Protein AF-A0A9N9W838-F1 (afdb_monomer)

InterPro domains:
  IPR029249 Rotatin, N-terminal [PF14726] (20-111)
  IPR030791 Rotatin [PTHR31691] (5-161)

Secondary structure (DSSP, 8-state):
--HHHHHHHHHHHTT-SSHHHHHHHHHHHHHHHHTTPPPSSHHHHHHHHHHHHHHHTTSTT---HHHHHHHHHHHHTSHHHHHHHHHH-HHHHHHHHHHHGGG---HHHHHHHHHHHHHHHHHHHTTTT----PPP--------------------------------------------

Solvent-accessible surface area (backbone atoms only — not comparable to full-atom values): 11499 Å² total; per-residue (Å²): 132,64,78,35,69,57,50,59,59,32,45,63,30,43,70,42,92,51,63,69,54,18,55,53,24,51,55,49,50,54,53,43,47,75,70,69,55,65,62,74,52,49,60,62,49,44,47,53,41,53,52,34,51,66,49,42,72,72,44,86,85,55,70,65,54,43,60,48,42,50,51,48,42,58,44,40,73,36,74,52,27,45,51,46,42,54,74,72,32,48,70,58,53,53,55,52,51,62,70,45,52,88,76,62,81,50,71,73,30,51,54,47,49,50,52,40,53,52,52,48,52,51,69,68,56,71,65,82,75,73,78,77,78,73,79,80,82,82,71,81,80,79,78,82,83,84,84,90,80,88,80,91,76,92,77,92,77,93,76,84,87,79,87,77,88,81,91,81,89,87,83,86,87,84,89,86,85,85,90,134

Mean predicted aligned error: 15.0 Å

Organism: NCBI:txid40085

Nearest PDB structures (foldseek):
  6oxl-assembly1_A  TM=7.177E-01  e=4.158E-01  Mus musculus
  2dcp-assembly1_A  TM=4.040E-01  e=1.666E-02  Arabidopsis thaliana
  6frk-assembly1_r  TM=2.872E-01  e=1.786E+00  Canis lupus familiaris
  8gjg-assembly1_A  TM=2.684E-01  e=1.461E+00  synthetic construct
  8ver-assembly1_B  TM=3.183E-01  e=4.643E+00  Escherichia coli

pLDDT: mean 77.78, std 22.64, range [29.02, 97.44]

Structure (mmCIF, N/CA/C/O backbone):
data_AF-A0A9N9W838-F1
#
_entry.id   AF-A0A9N9W838-F1
#
loop_
_atom_site.group_PDB
_atom_site.id
_atom_site.type_symbol
_atom_site.label_atom_id
_atom_site.label_alt_id
_atom_site.label_comp_id
_atom_site.label_asym_id
_atom_site.label_entity_id
_atom_site.label_seq_id
_atom_site.pdbx_PDB_ins_code
_atom_site.Cartn_x
_atom_site.Cartn_y
_atom_site.Cartn_z
_atom_site.occupancy
_atom_site.B_iso_or_equiv
_atom_site.auth_seq_id
_atom_site.auth_comp_id
_atom_site.auth_asym_id
_atom_site.auth_atom_id
_atom_site.pdbx_PDB_model_num
ATOM 1 N N . MET A 1 1 ? -8.399 11.113 -22.762 1.00 48.06 1 MET A N 1
ATOM 2 C CA . MET A 1 1 ? -8.142 10.267 -21.581 1.00 48.06 1 MET A CA 1
A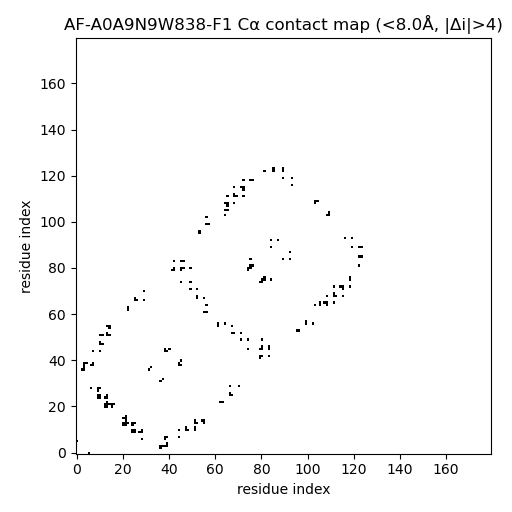TOM 3 C C . MET A 1 1 ? -8.166 11.162 -20.366 1.00 48.06 1 MET A C 1
ATOM 5 O O . MET A 1 1 ? -7.363 12.085 -20.293 1.00 48.06 1 MET A O 1
ATOM 9 N N . THR A 1 2 ? -9.132 10.950 -19.484 1.00 56.62 2 THR A N 1
ATOM 10 C CA . THR A 1 2 ? -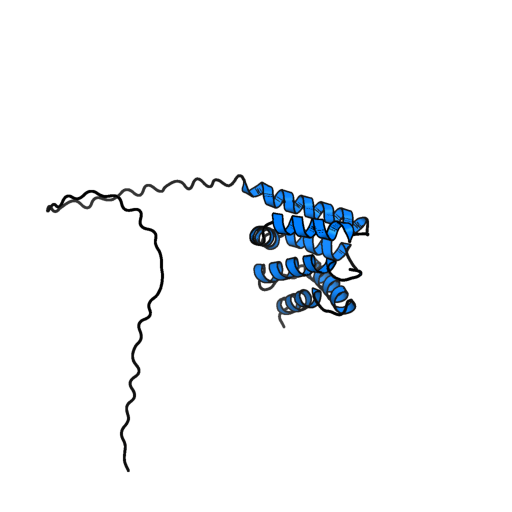9.174 11.595 -18.171 1.00 56.62 2 THR A CA 1
ATOM 11 C C . THR A 1 2 ? -7.989 11.094 -17.342 1.00 56.62 2 THR A C 1
ATOM 13 O O . THR A 1 2 ? -7.561 9.948 -17.481 1.00 56.62 2 THR A O 1
ATOM 16 N N . THR A 1 3 ? -7.401 11.964 -16.523 1.00 62.59 3 THR A N 1
ATOM 17 C CA . THR A 1 3 ? -6.231 11.665 -15.674 1.00 62.59 3 THR A CA 1
ATOM 18 C C . THR A 1 3 ? -6.450 10.448 -14.766 1.00 62.59 3 THR A C 1
ATOM 20 O O . THR A 1 3 ? -5.497 9.751 -14.428 1.00 62.59 3 THR A O 1
ATOM 23 N N . THR A 1 4 ? -7.706 10.151 -14.445 1.00 61.94 4 THR A N 1
ATOM 24 C CA . THR A 1 4 ? -8.169 9.079 -13.563 1.00 61.94 4 THR A CA 1
ATOM 25 C C . THR A 1 4 ? -8.021 7.670 -14.151 1.00 61.94 4 THR A C 1
ATOM 27 O O . THR A 1 4 ? -7.476 6.794 -13.481 1.00 61.94 4 THR A O 1
ATOM 30 N N . GLN A 1 5 ? -8.333 7.469 -15.440 1.00 70.94 5 GLN A N 1
ATOM 31 C CA . GLN A 1 5 ? -8.142 6.177 -16.134 1.00 70.94 5 GLN A CA 1
ATOM 32 C C . GLN A 1 5 ? -6.670 5.746 -16.192 1.00 70.94 5 GLN A C 1
ATOM 34 O O . GLN A 1 5 ? -6.340 4.578 -16.380 1.00 70.94 5 GLN A O 1
ATOM 39 N N . VAL A 1 6 ? -5.756 6.704 -16.058 1.00 80.31 6 VA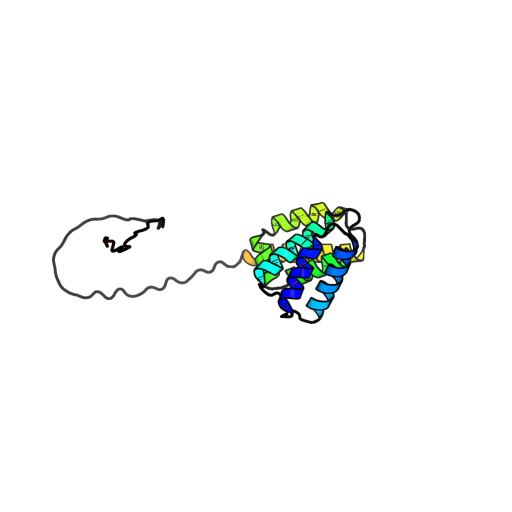L A N 1
ATOM 40 C CA . VAL A 1 6 ? -4.319 6.448 -16.112 1.00 80.31 6 VAL A CA 1
ATOM 41 C C . VAL A 1 6 ? -3.822 5.824 -14.800 1.00 80.31 6 VAL A C 1
ATOM 43 O O . VAL A 1 6 ? -2.855 5.064 -14.827 1.00 80.31 6 VAL A O 1
ATOM 46 N N . ILE A 1 7 ? -4.473 6.096 -13.661 1.00 88.12 7 ILE A N 1
ATOM 47 C CA . ILE A 1 7 ? -4.041 5.589 -12.350 1.00 88.12 7 ILE A CA 1
ATOM 48 C C . ILE A 1 7 ? -4.370 4.106 -12.183 1.00 88.12 7 ILE A C 1
ATOM 50 O O . ILE A 1 7 ? -3.487 3.342 -11.794 1.00 88.12 7 ILE A O 1
ATOM 54 N N . SER A 1 8 ? -5.584 3.681 -12.538 1.00 90.38 8 SER A N 1
ATOM 55 C CA . SER A 1 8 ? -5.987 2.266 -12.487 1.00 90.38 8 SER A CA 1
ATOM 56 C C . SER A 1 8 ? -5.055 1.375 -13.317 1.00 90.38 8 SER A C 1
ATOM 58 O O . SER A 1 8 ? -4.635 0.309 -12.872 1.00 90.38 8 SER A O 1
ATOM 60 N N . VAL A 1 9 ? -4.603 1.866 -14.477 1.00 92.31 9 VAL A N 1
ATOM 61 C CA . VAL A 1 9 ? -3.598 1.190 -15.314 1.00 92.31 9 VAL A CA 1
ATOM 62 C C . VAL A 1 9 ? -2.250 1.024 -14.605 1.00 92.31 9 VAL A C 1
ATOM 64 O O . VAL A 1 9 ? -1.539 0.055 -14.869 1.00 92.31 9 VAL A O 1
ATOM 67 N N . TYR A 1 10 ? -1.843 1.952 -13.737 1.00 94.62 10 TYR A N 1
ATOM 68 C CA . TYR A 1 10 ? -0.616 1.775 -12.957 1.00 94.62 10 TYR A CA 1
ATOM 69 C C . TYR A 1 10 ? -0.807 0.829 -11.773 1.00 94.62 10 TYR A C 1
ATOM 71 O O . TYR A 1 10 ? 0.119 0.076 -11.475 1.00 94.62 10 TYR A O 1
ATOM 79 N N . ILE A 1 11 ? -1.985 0.829 -11.137 1.00 95.69 11 ILE A N 1
ATOM 80 C CA . ILE A 1 11 ? -2.316 -0.105 -10.051 1.00 95.69 11 ILE A CA 1
ATOM 81 C C . ILE A 1 11 ? -2.234 -1.544 -10.566 1.00 95.69 11 ILE A C 1
ATOM 83 O O . ILE A 1 11 ? -1.497 -2.354 -10.003 1.00 95.69 11 ILE A O 1
ATOM 87 N N . SER A 1 12 ? -2.872 -1.843 -11.700 1.00 94.88 12 SER A N 1
ATOM 88 C CA . SER A 1 12 ? -2.860 -3.195 -12.270 1.00 94.88 12 SER A CA 1
ATOM 89 C C . SER A 1 12 ? -1.445 -3.673 -12.640 1.00 94.88 12 SER A C 1
ATOM 91 O O . SER A 1 12 ? -1.103 -4.851 -12.494 1.00 94.88 12 SER A O 1
ATOM 93 N N . LYS A 1 13 ? -0.561 -2.749 -13.041 1.00 96.19 13 LYS A N 1
ATOM 94 C CA . LYS A 1 13 ? 0.850 -3.033 -13.352 1.00 96.19 13 LYS A CA 1
ATOM 95 C C . LYS A 1 13 ? 1.724 -3.328 -12.130 1.00 96.19 13 LYS A C 1
ATOM 97 O O . LYS A 1 13 ? 2.825 -3.847 -12.316 1.00 96.19 13 LYS A O 1
ATOM 102 N N . LEU A 1 14 ? 1.271 -3.067 -10.901 1.00 96.19 14 LEU A N 1
ATOM 103 C CA . LEU A 1 14 ? 2.000 -3.469 -9.689 1.00 96.19 14 LEU A CA 1
ATOM 104 C C . LEU A 1 14 ? 2.097 -4.992 -9.540 1.00 96.19 14 LEU A C 1
ATOM 106 O O . LEU A 1 14 ? 3.039 -5.480 -8.927 1.00 96.19 14 LEU A O 1
ATOM 110 N N . SER A 1 15 ? 1.181 -5.747 -10.149 1.00 93.81 15 SER A N 1
ATOM 111 C CA . SER A 1 15 ? 1.201 -7.217 -10.150 1.00 93.81 15 SER A CA 1
ATOM 112 C C . SER A 1 15 ? 1.837 -7.810 -11.415 1.00 93.81 15 SER A C 1
ATOM 114 O O . SER A 1 15 ? 1.728 -9.007 -11.674 1.00 93.81 15 SER A O 1
ATOM 116 N N . HIS A 1 16 ? 2.495 -6.987 -12.237 1.00 95.06 16 HIS A N 1
ATOM 117 C CA . HIS A 1 16 ? 3.054 -7.425 -13.513 1.00 95.06 16 HIS A CA 1
ATOM 118 C C . HIS A 1 16 ? 4.229 -8.413 -13.319 1.00 95.06 16 HIS A C 1
ATOM 120 O O . HIS A 1 16 ? 5.049 -8.197 -12.426 1.00 95.06 16 HIS A O 1
ATOM 126 N N . PRO A 1 17 ? 4.402 -9.453 -14.162 1.00 92.00 17 PRO A N 1
ATOM 127 C CA . PRO A 1 17 ? 5.507 -10.415 -14.030 1.00 92.00 17 PRO A CA 1
ATOM 128 C C . PRO A 1 17 ? 6.911 -9.793 -14.099 1.00 92.00 17 PRO A C 1
ATOM 130 O O . PRO A 1 17 ? 7.809 -10.179 -13.351 1.00 92.00 17 PRO A O 1
ATOM 133 N N . LEU A 1 18 ? 7.095 -8.795 -14.969 1.00 94.12 18 LEU A N 1
ATOM 134 C CA . LEU A 1 18 ? 8.367 -8.077 -15.135 1.00 94.12 18 LEU A CA 1
ATOM 135 C C . LEU A 1 18 ? 8.599 -7.042 -14.028 1.00 94.12 18 LEU A C 1
ATOM 137 O O . LEU A 1 18 ? 7.769 -6.150 -13.826 1.00 94.12 18 LEU A O 1
ATOM 141 N N . LYS A 1 19 ? 9.760 -7.131 -13.370 1.00 94.88 19 LYS A N 1
ATOM 142 C CA . LYS A 1 19 ? 10.175 -6.265 -12.254 1.00 94.88 19 LYS A CA 1
ATOM 143 C C . LYS A 1 19 ? 10.220 -4.791 -12.647 1.00 94.88 19 LYS A C 1
ATOM 145 O O . LYS A 1 19 ? 9.730 -3.940 -11.916 1.00 94.88 19 LYS A O 1
ATOM 150 N N . GLU A 1 20 ? 10.750 -4.487 -13.823 1.00 95.69 20 GLU A N 1
ATOM 151 C CA . GLU A 1 20 ? 10.939 -3.123 -14.316 1.00 95.69 20 GLU A CA 1
ATOM 152 C C . GLU A 1 20 ? 9.602 -2.393 -14.482 1.00 95.69 20 GLU A C 1
ATOM 154 O O . GLU A 1 20 ? 9.493 -1.197 -14.207 1.00 95.69 20 GLU A O 1
ATOM 159 N N . ILE A 1 21 ? 8.566 -3.121 -14.912 1.00 96.12 21 ILE A N 1
ATOM 160 C CA . ILE A 1 21 ? 7.216 -2.573 -15.080 1.00 96.12 21 ILE A CA 1
ATOM 161 C C . ILE A 1 21 ? 6.588 -2.289 -13.720 1.00 96.12 21 ILE A C 1
ATOM 163 O O . ILE A 1 21 ? 6.006 -1.215 -13.544 1.00 96.12 21 ILE A O 1
ATOM 167 N N . ARG A 1 22 ? 6.746 -3.205 -12.761 1.00 96.38 22 ARG A N 1
ATOM 168 C CA . ARG A 1 22 ? 6.289 -3.010 -11.383 1.00 96.38 22 ARG A CA 1
ATOM 169 C C . ARG A 1 22 ? 6.941 -1.777 -10.759 1.00 96.38 22 ARG A C 1
ATOM 171 O O . ARG A 1 22 ? 6.237 -0.855 -10.357 1.00 96.38 22 ARG A O 1
ATOM 178 N N . ASP A 1 23 ? 8.274 -1.717 -10.770 1.00 96.50 23 ASP A N 1
ATOM 179 C CA . ASP A 1 23 ? 9.058 -0.628 -10.173 1.00 96.50 23 ASP A CA 1
ATOM 180 C C . ASP A 1 23 ? 8.695 0.735 -10.775 1.00 96.50 23 ASP A C 1
ATOM 182 O O . ASP A 1 23 ? 8.502 1.725 -10.064 1.00 96.50 23 ASP A O 1
ATOM 186 N N . ARG A 1 24 ? 8.574 0.799 -12.107 1.00 97.00 24 ARG A N 1
ATOM 187 C CA . ARG A 1 24 ? 8.184 2.030 -12.801 1.00 97.00 24 ARG A CA 1
ATOM 188 C C . ARG A 1 24 ? 6.768 2.458 -12.429 1.00 97.00 24 ARG A C 1
ATOM 190 O O . ARG A 1 24 ? 6.529 3.650 -12.252 1.00 97.00 24 ARG A O 1
ATOM 197 N N . SER A 1 25 ? 5.843 1.508 -12.321 1.00 97.06 25 SER A N 1
ATOM 198 C CA . SER A 1 25 ? 4.444 1.795 -11.990 1.00 97.06 25 SER A CA 1
ATOM 199 C C . SER A 1 25 ? 4.301 2.282 -10.551 1.00 97.06 25 SER A C 1
ATOM 201 O O . SER A 1 25 ? 3.608 3.270 -10.330 1.00 97.06 25 SER A O 1
ATOM 203 N N . LEU A 1 26 ? 5.040 1.692 -9.605 1.00 97.44 26 LEU A N 1
ATOM 204 C CA . LEU A 1 26 ? 5.093 2.149 -8.215 1.00 97.44 26 LEU A CA 1
ATOM 205 C C . LEU A 1 26 ? 5.587 3.600 -8.108 1.00 97.44 26 LEU A C 1
ATOM 207 O O . LEU A 1 26 ? 4.922 4.442 -7.506 1.00 97.44 26 LEU A O 1
ATOM 211 N N . LYS A 1 27 ? 6.714 3.928 -8.753 1.00 97.06 27 LYS A N 1
ATOM 212 C CA . LYS A 1 27 ? 7.270 5.295 -8.752 1.00 97.06 27 LYS A CA 1
ATOM 213 C C . LYS A 1 27 ? 6.320 6.317 -9.377 1.00 97.06 27 LYS A C 1
ATOM 215 O O . LYS A 1 27 ? 6.200 7.442 -8.882 1.00 97.06 27 LYS A O 1
ATOM 220 N N . LEU A 1 28 ? 5.651 5.935 -10.467 1.00 95.56 28 LEU A N 1
ATOM 221 C CA . LEU A 1 28 ? 4.653 6.779 -11.119 1.00 95.56 28 LEU A CA 1
ATOM 222 C C . LEU A 1 28 ? 3.442 6.999 -10.215 1.00 95.56 28 LEU A C 1
ATOM 224 O O . LEU A 1 28 ? 3.052 8.149 -10.048 1.00 95.56 28 LEU A O 1
ATOM 228 N N . LEU A 1 29 ? 2.896 5.949 -9.596 1.00 95.62 29 LEU A N 1
ATOM 229 C CA . LEU A 1 29 ? 1.792 6.066 -8.640 1.00 95.62 29 LEU A CA 1
ATOM 230 C C . LEU A 1 29 ? 2.140 7.014 -7.501 1.00 95.62 29 LEU A C 1
ATOM 232 O O . LEU A 1 29 ? 1.420 7.983 -7.277 1.00 95.62 29 LEU A O 1
ATOM 236 N N . LEU A 1 30 ? 3.282 6.790 -6.849 1.00 95.12 30 LEU A N 1
ATOM 237 C CA . LEU A 1 30 ? 3.731 7.618 -5.736 1.00 95.12 30 LEU A CA 1
ATOM 238 C C . LEU A 1 30 ? 3.832 9.093 -6.146 1.00 95.12 30 LEU A C 1
ATOM 240 O O . LEU A 1 30 ? 3.324 9.971 -5.457 1.00 95.12 30 LEU A O 1
ATOM 244 N N . THR A 1 31 ? 4.441 9.369 -7.302 1.00 94.69 31 THR A N 1
ATOM 245 C CA . THR A 1 31 ? 4.599 10.740 -7.807 1.00 94.69 31 THR A CA 1
ATOM 246 C C . THR A 1 31 ? 3.251 11.374 -8.144 1.00 94.69 31 THR A C 1
ATOM 248 O O . THR A 1 31 ? 3.014 12.531 -7.817 1.00 94.69 31 THR A O 1
ATOM 251 N N . LYS A 1 32 ? 2.351 10.635 -8.799 1.00 92.81 32 LYS A N 1
ATOM 252 C CA . LYS A 1 32 ? 1.038 11.143 -9.216 1.00 92.81 32 LYS A CA 1
ATOM 253 C C . LYS A 1 32 ? 0.152 11.459 -8.015 1.00 92.81 32 LYS A C 1
ATOM 255 O O . LYS A 1 32 ? -0.409 12.547 -7.961 1.00 92.81 32 LYS A O 1
ATOM 260 N N . LEU A 1 33 ? 0.102 10.567 -7.030 1.00 92.00 33 LEU A N 1
ATOM 261 C CA . LEU A 1 33 ? -0.657 10.787 -5.799 1.00 92.00 33 LEU A CA 1
ATOM 262 C C . LEU A 1 33 ? -0.064 11.940 -4.972 1.00 92.00 33 LEU A C 1
ATOM 264 O O . LEU A 1 33 ? -0.811 12.783 -4.487 1.00 92.00 33 LEU A O 1
ATOM 268 N N . LYS A 1 34 ? 1.272 12.075 -4.907 1.00 91.06 34 LYS A N 1
ATOM 269 C CA . LYS A 1 34 ? 1.938 13.243 -4.286 1.00 91.06 34 LYS A CA 1
ATOM 270 C C . LYS A 1 34 ? 1.603 14.571 -4.978 1.00 91.06 34 LYS A C 1
ATOM 272 O O . LYS A 1 34 ? 1.624 15.612 -4.333 1.00 91.06 34 LYS A O 1
ATOM 277 N N . LEU A 1 35 ? 1.275 14.543 -6.270 1.00 92.00 35 LEU A N 1
ATOM 278 C CA . LEU A 1 35 ? 0.806 15.706 -7.032 1.00 92.00 35 LEU A CA 1
ATOM 279 C C . LEU A 1 35 ? -0.710 15.952 -6.898 1.00 92.00 35 LEU A C 1
ATOM 281 O O . LEU A 1 35 ? -1.242 16.793 -7.619 1.00 92.00 35 LEU A O 1
ATOM 285 N N . GLY A 1 36 ? -1.409 15.227 -6.018 1.00 89.38 36 GLY A N 1
ATOM 286 C CA . GLY A 1 36 ? -2.841 15.406 -5.763 1.00 8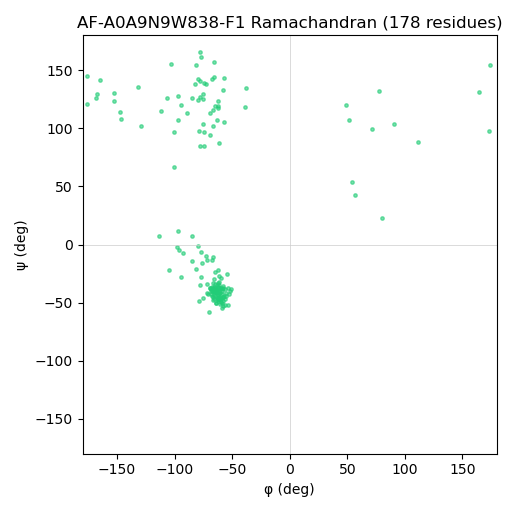9.38 36 GLY A CA 1
ATOM 287 C C . GLY A 1 36 ? -3.753 14.741 -6.792 1.00 89.38 36 GLY A C 1
ATOM 288 O O . GLY A 1 36 ? -4.886 15.172 -6.968 1.00 89.38 36 GLY A O 1
ATOM 289 N N . TRP A 1 37 ? -3.269 13.728 -7.517 1.00 90.38 37 TRP A N 1
ATOM 290 C CA . TRP A 1 37 ? -4.139 12.953 -8.400 1.00 90.38 37 TRP A CA 1
ATOM 291 C C . TRP A 1 37 ? -5.051 12.047 -7.568 1.00 90.38 37 TRP A C 1
ATOM 293 O O . TRP A 1 37 ? -4.594 11.418 -6.617 1.00 90.38 37 TRP A O 1
ATOM 303 N N . GLU A 1 38 ? -6.318 11.953 -7.957 1.00 86.62 38 GLU A N 1
ATOM 304 C CA . GLU A 1 38 ? -7.344 11.185 -7.246 1.00 86.62 38 GLU A CA 1
ATOM 305 C C . GLU A 1 38 ? -7.656 9.857 -7.949 1.00 86.62 38 GLU A C 1
ATOM 307 O O . GLU A 1 38 ? -7.458 9.710 -9.159 1.00 86.62 38 GLU A O 1
ATOM 312 N N . LEU A 1 39 ? -8.154 8.886 -7.183 1.00 85.56 39 LEU A N 1
ATOM 313 C CA . LEU A 1 39 ? -8.616 7.591 -7.684 1.00 85.56 39 LEU A CA 1
ATOM 314 C C . LEU A 1 39 ? -10.033 7.714 -8.277 1.00 85.56 39 LEU A C 1
ATOM 316 O O . LEU A 1 39 ? -10.852 8.450 -7.743 1.00 85.56 39 LEU A O 1
ATOM 320 N N . GLU A 1 40 ? -10.324 7.000 -9.373 1.00 74.81 40 GLU A N 1
ATOM 321 C CA . GLU A 1 40 ? -11.584 7.150 -10.134 1.00 74.81 40 GLU A CA 1
ATOM 322 C C . GLU A 1 40 ? -12.796 6.615 -9.379 1.00 74.81 40 GLU A C 1
ATOM 324 O O . GLU A 1 40 ? -13.736 7.352 -9.093 1.00 74.81 40 GLU A O 1
ATOM 329 N N . ASP A 1 41 ? -12.738 5.335 -9.029 1.00 82.88 41 ASP A N 1
ATOM 330 C CA . ASP A 1 41 ? -13.584 4.736 -8.011 1.00 82.88 41 ASP A CA 1
ATOM 331 C C . ASP A 1 41 ? -12.729 4.649 -6.753 1.00 82.88 41 ASP A C 1
ATOM 333 O O . ASP A 1 41 ? -11.896 3.749 -6.609 1.00 82.88 41 ASP A O 1
ATOM 337 N N . GLU A 1 42 ? -12.880 5.645 -5.879 1.00 84.50 42 GLU A N 1
ATOM 338 C CA . GLU A 1 42 ? -12.023 5.801 -4.708 1.00 84.50 42 GLU A CA 1
ATOM 339 C C . GLU A 1 42 ? -11.983 4.521 -3.868 1.00 84.50 42 GLU A C 1
ATOM 341 O O . GLU A 1 42 ? -10.910 4.128 -3.420 1.00 84.50 42 GLU A O 1
ATOM 346 N N . LEU A 1 43 ? -13.098 3.798 -3.728 1.00 92.69 43 LEU A N 1
ATOM 347 C CA . LEU A 1 43 ? -13.145 2.576 -2.929 1.00 92.69 43 LEU A CA 1
ATOM 348 C C . LEU A 1 43 ? -12.564 1.374 -3.675 1.00 92.69 43 LEU A C 1
ATOM 350 O O . LEU A 1 43 ? -11.728 0.659 -3.112 1.00 92.69 43 LEU A O 1
ATOM 354 N N . SER A 1 44 ? -12.965 1.147 -4.928 1.00 92.94 44 SER A N 1
ATOM 355 C CA . SER A 1 44 ? -12.496 -0.015 -5.695 1.00 92.94 44 SER A CA 1
ATOM 356 C C . SER A 1 44 ? -11.008 0.083 -6.026 1.00 92.94 44 SER A C 1
ATOM 358 O O . SER A 1 44 ? -10.266 -0.876 -5.814 1.00 92.94 44 SER A O 1
ATOM 360 N N . CYS A 1 45 ? -10.531 1.252 -6.462 1.00 93.81 45 CYS A N 1
ATOM 361 C CA . CYS A 1 45 ? -9.109 1.464 -6.719 1.00 93.81 45 CYS A CA 1
ATOM 362 C C . CYS A 1 45 ? -8.285 1.437 -5.426 1.00 93.81 45 CYS A C 1
ATOM 364 O O . CYS A 1 45 ? -7.179 0.903 -5.438 1.00 93.81 45 CYS A O 1
ATOM 366 N N . THR A 1 46 ? -8.803 1.951 -4.300 1.00 95.25 46 THR A N 1
ATOM 367 C CA . THR A 1 46 ? -8.105 1.816 -3.008 1.00 95.25 46 THR A CA 1
ATOM 368 C C . THR A 1 46 ? -7.971 0.352 -2.606 1.00 95.25 46 THR A C 1
ATOM 370 O O . THR A 1 46 ? -6.904 -0.073 -2.163 1.00 95.25 46 THR A O 1
ATOM 373 N N . ARG A 1 47 ? -9.032 -0.443 -2.791 1.00 96.06 47 ARG A N 1
ATOM 374 C CA . ARG A 1 47 ? -9.018 -1.887 -2.543 1.00 96.06 47 ARG A CA 1
ATOM 375 C C . ARG A 1 47 ? -7.948 -2.588 -3.369 1.00 96.06 47 ARG A C 1
ATOM 377 O O . ARG A 1 47 ? -7.104 -3.276 -2.796 1.00 96.06 47 ARG A O 1
ATOM 384 N N . GLU A 1 48 ? -7.958 -2.371 -4.678 1.00 95.69 48 GLU A N 1
ATOM 385 C CA . GLU A 1 48 ? -6.989 -2.972 -5.595 1.00 95.69 48 GLU A CA 1
ATOM 386 C C . GLU A 1 48 ? -5.552 -2.540 -5.261 1.00 95.69 48 GLU A C 1
ATOM 388 O O . GLU A 1 48 ? -4.644 -3.371 -5.225 1.00 95.69 48 GLU A O 1
ATOM 393 N N . LEU A 1 49 ? -5.343 -1.260 -4.937 1.00 96.62 49 LEU A N 1
ATOM 394 C CA . LEU A 1 49 ? -4.036 -0.728 -4.554 1.00 96.62 49 LEU A CA 1
ATOM 395 C C . LEU A 1 49 ? -3.497 -1.390 -3.281 1.00 96.62 49 LEU A C 1
ATOM 397 O O . LEU A 1 49 ? -2.351 -1.839 -3.267 1.00 96.62 49 LEU A O 1
ATOM 401 N N . LEU A 1 50 ? -4.306 -1.486 -2.223 1.00 96.25 50 LEU A N 1
ATOM 402 C CA . LEU A 1 50 ? -3.884 -2.119 -0.971 1.00 96.25 50 LEU A CA 1
ATOM 403 C C . LEU A 1 50 ? -3.566 -3.608 -1.170 1.00 96.25 50 LEU A C 1
ATOM 405 O O . LEU A 1 50 ? -2.560 -4.090 -0.646 1.00 96.25 50 LEU A O 1
ATOM 409 N N . GLU A 1 51 ? -4.367 -4.340 -1.950 1.00 95.38 51 GLU A N 1
ATOM 410 C CA . GLU A 1 51 ? -4.076 -5.739 -2.291 1.00 95.38 51 GLU A CA 1
ATOM 411 C C . GLU A 1 51 ? -2.776 -5.886 -3.084 1.00 95.38 51 GLU A C 1
ATOM 413 O O . GLU A 1 51 ? -1.936 -6.728 -2.750 1.00 95.38 51 GLU A O 1
ATOM 418 N N . ALA A 1 52 ? -2.586 -5.058 -4.112 1.00 95.81 52 ALA A N 1
ATOM 419 C CA . ALA A 1 52 ? -1.393 -5.081 -4.945 1.00 95.81 52 ALA A CA 1
ATOM 420 C C . ALA A 1 52 ? -0.125 -4.790 -4.127 1.00 95.81 52 ALA A C 1
ATOM 422 O O . ALA A 1 52 ? 0.879 -5.488 -4.273 1.00 95.81 52 ALA A O 1
ATOM 423 N N . LEU A 1 53 ? -0.185 -3.824 -3.208 1.00 96.25 53 LEU A N 1
ATOM 424 C CA . LEU A 1 53 ? 0.925 -3.485 -2.317 1.00 96.25 53 LEU A CA 1
ATOM 425 C C . LEU A 1 53 ? 1.210 -4.579 -1.279 1.00 96.25 53 LEU A C 1
ATOM 427 O O . LEU A 1 53 ? 2.372 -4.880 -1.023 1.00 96.25 53 LEU A O 1
ATOM 431 N N . MET A 1 54 ? 0.190 -5.247 -0.730 1.00 93.31 54 MET A N 1
ATOM 432 C CA . MET A 1 54 ? 0.411 -6.428 0.124 1.00 93.31 54 MET A CA 1
ATOM 433 C C . MET A 1 54 ? 1.073 -7.577 -0.645 1.00 93.31 54 MET A C 1
ATOM 435 O O . MET A 1 54 ? 1.883 -8.325 -0.093 1.00 93.31 54 MET A O 1
ATOM 439 N N . ASN A 1 55 ? 0.735 -7.732 -1.926 1.00 93.00 55 ASN A N 1
ATOM 440 C CA . ASN A 1 55 ? 1.327 -8.741 -2.798 1.00 93.00 55 ASN A CA 1
ATOM 441 C C . ASN A 1 55 ? 2.741 -8.375 -3.274 1.00 93.00 55 ASN A C 1
ATOM 443 O O . ASN A 1 55 ? 3.470 -9.271 -3.697 1.00 93.00 55 ASN A O 1
ATOM 447 N N . TRP A 1 56 ? 3.159 -7.110 -3.155 1.00 94.56 56 TRP A N 1
ATOM 448 C CA . TRP A 1 56 ? 4.483 -6.633 -3.565 1.00 94.56 56 TRP A CA 1
ATOM 449 C C . TRP A 1 56 ? 5.627 -7.452 -2.955 1.00 94.56 56 TRP A C 1
ATOM 451 O O . TRP A 1 56 ? 6.565 -7.846 -3.645 1.00 94.56 56 TRP A O 1
ATOM 461 N N . PHE A 1 57 ? 5.505 -7.787 -1.672 1.00 91.12 57 PHE A N 1
ATOM 462 C CA . PHE A 1 57 ? 6.520 -8.519 -0.909 1.00 91.12 57 PHE A CA 1
ATOM 463 C C . PHE A 1 57 ? 6.504 -10.032 -1.152 1.00 91.12 57 PHE A C 1
ATOM 465 O O . PHE A 1 57 ? 7.312 -10.758 -0.584 1.00 91.12 57 PHE A O 1
ATOM 472 N N . LYS A 1 58 ? 5.585 -10.541 -1.982 1.00 89.31 58 LYS A N 1
ATOM 473 C CA . LYS A 1 58 ? 5.562 -11.959 -2.376 1.00 89.31 58 LYS A CA 1
ATOM 474 C C . LYS A 1 58 ? 6.485 -12.244 -3.561 1.00 89.31 58 LYS A C 1
ATOM 476 O O . LYS A 1 58 ? 6.753 -13.409 -3.849 1.00 89.31 58 LYS A O 1
ATOM 481 N N . PHE A 1 59 ? 6.947 -11.208 -4.266 1.00 87.25 59 PHE A N 1
ATOM 482 C CA . PHE A 1 59 ? 7.879 -11.367 -5.375 1.00 87.25 59 PHE A CA 1
ATOM 483 C C . PHE A 1 59 ? 9.309 -11.598 -4.860 1.00 87.25 59 PHE A C 1
ATOM 485 O O . PHE A 1 59 ? 9.730 -10.930 -3.915 1.00 87.25 59 PHE A O 1
ATOM 492 N N . PRO A 1 60 ? 10.093 -12.491 -5.494 1.00 77.00 60 PRO A N 1
ATOM 493 C CA . PRO A 1 60 ? 11.507 -12.647 -5.171 1.00 77.00 60 PRO A CA 1
ATOM 494 C C . PRO A 1 60 ? 12.244 -11.317 -5.362 1.00 77.00 60 PRO A C 1
ATOM 496 O O . PRO A 1 60 ? 12.073 -10.674 -6.399 1.00 77.00 60 PRO A O 1
ATOM 499 N N . GLN A 1 61 ? 13.071 -10.925 -4.386 1.00 72.44 61 GLN A N 1
ATOM 500 C CA . GLN A 1 61 ? 13.847 -9.676 -4.420 1.00 72.44 61 GLN A CA 1
ATOM 501 C C . GLN A 1 61 ? 12.975 -8.433 -4.668 1.00 72.44 61 GLN A C 1
ATOM 503 O O . GLN A 1 61 ? 13.216 -7.654 -5.595 1.00 72.44 61 GLN A O 1
ATOM 508 N N . SER A 1 62 ? 11.934 -8.254 -3.852 1.00 82.12 62 SER A N 1
ATOM 509 C CA . SER A 1 62 ? 11.108 -7.047 -3.860 1.00 82.12 62 SER A CA 1
ATOM 510 C C . SER A 1 62 ? 11.969 -5.802 -3.620 1.00 82.12 62 SER A C 1
ATOM 512 O O . SER A 1 62 ? 12.430 -5.559 -2.507 1.00 82.12 62 SER A O 1
ATOM 514 N N . SER A 1 63 ? 12.192 -5.037 -4.690 1.00 90.19 63 SER A N 1
ATOM 515 C CA . SER A 1 63 ? 12.841 -3.725 -4.686 1.00 90.19 63 SER A CA 1
ATOM 516 C C . SER A 1 63 ? 11.894 -2.633 -4.204 1.00 90.19 63 SER A C 1
ATOM 518 O O . SER A 1 63 ? 10.679 -2.833 -4.185 1.00 90.19 63 SER A O 1
ATOM 520 N N . LEU A 1 64 ? 12.450 -1.460 -3.878 1.00 94.75 64 LEU A N 1
ATOM 521 C CA . LEU A 1 64 ? 11.677 -0.267 -3.507 1.00 94.75 64 LEU A CA 1
ATOM 522 C C . LEU A 1 64 ? 10.738 -0.545 -2.320 1.00 94.75 64 LEU A C 1
ATOM 524 O O . LEU A 1 64 ? 9.555 -0.197 -2.341 1.00 94.75 64 LEU A O 1
ATOM 528 N N . GLN A 1 65 ? 11.253 -1.268 -1.318 1.00 94.06 65 GLN A N 1
ATOM 529 C CA . GLN A 1 65 ? 10.464 -1.715 -0.170 1.00 94.06 65 GLN A CA 1
ATOM 530 C C . GLN A 1 65 ? 9.910 -0.514 0.586 1.00 94.06 65 GLN A C 1
ATOM 532 O O . GLN A 1 65 ? 8.714 -0.458 0.874 1.00 94.06 65 GLN A O 1
ATOM 537 N N . LYS A 1 66 ? 10.771 0.478 0.827 1.00 95.50 66 LYS A N 1
ATOM 538 C CA . LYS A 1 66 ? 10.402 1.747 1.442 1.00 95.50 66 LYS A CA 1
ATOM 539 C C . LYS A 1 66 ? 9.249 2.428 0.705 1.00 95.50 66 LYS A C 1
ATOM 541 O O . LYS A 1 66 ? 8.252 2.762 1.334 1.00 95.50 66 LYS A O 1
ATOM 546 N N . GLU A 1 67 ? 9.346 2.610 -0.611 1.00 96.81 67 GLU A N 1
ATOM 547 C CA . GLU A 1 67 ? 8.325 3.311 -1.396 1.00 96.81 67 GLU A CA 1
ATOM 548 C C . GLU A 1 67 ? 6.992 2.558 -1.426 1.00 96.81 67 GLU A C 1
ATOM 550 O O . GLU A 1 67 ? 5.930 3.182 -1.391 1.00 96.81 67 GLU A O 1
ATOM 555 N N . ALA A 1 68 ? 7.031 1.224 -1.469 1.00 96.81 68 ALA A N 1
ATOM 556 C CA . ALA A 1 68 ? 5.828 0.403 -1.400 1.00 96.81 68 ALA A CA 1
ATOM 557 C C . ALA A 1 68 ? 5.128 0.546 -0.038 1.00 96.81 68 ALA A C 1
ATOM 559 O O . ALA A 1 68 ? 3.911 0.732 0.008 1.00 96.81 68 ALA A O 1
ATOM 560 N N . LEU A 1 69 ? 5.886 0.512 1.065 1.00 96.75 69 LEU A N 1
ATOM 561 C CA . LEU A 1 69 ? 5.346 0.718 2.413 1.00 96.75 69 LEU A CA 1
ATOM 562 C C . LEU A 1 69 ? 4.857 2.158 2.621 1.00 96.75 69 LEU A C 1
ATOM 564 O O . LEU A 1 69 ? 3.794 2.358 3.203 1.00 96.75 69 LEU A O 1
ATOM 568 N N . GLU A 1 70 ? 5.579 3.159 2.109 1.00 96.44 70 GLU A N 1
ATOM 569 C CA . GLU A 1 70 ? 5.172 4.569 2.162 1.00 96.44 70 GLU A CA 1
ATOM 570 C C . GLU A 1 70 ? 3.827 4.761 1.451 1.00 96.44 70 GLU A C 1
ATOM 572 O O . GLU A 1 70 ? 2.902 5.375 1.990 1.00 96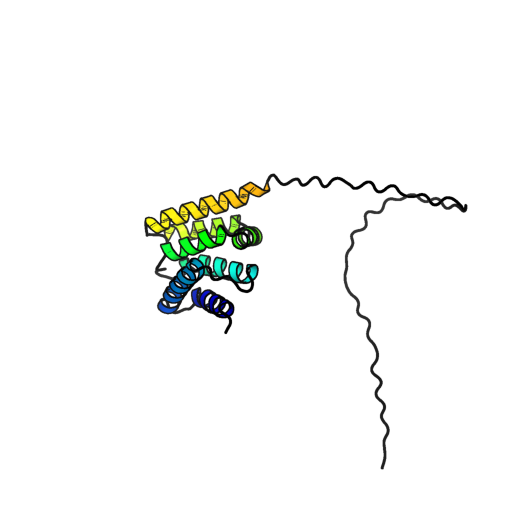.44 70 GLU A O 1
ATOM 577 N N . LEU A 1 71 ? 3.674 4.179 0.258 1.00 97.00 71 LEU A N 1
ATOM 578 C CA . LEU A 1 71 ? 2.410 4.232 -0.465 1.00 97.00 71 LEU A CA 1
ATOM 579 C C . LEU A 1 71 ? 1.295 3.490 0.287 1.00 97.00 71 LEU A C 1
ATOM 581 O O . LEU A 1 71 ? 0.156 3.956 0.323 1.00 97.00 71 LEU A O 1
ATOM 585 N N . PHE A 1 72 ? 1.612 2.367 0.931 1.00 97.00 72 PHE A N 1
ATOM 586 C CA . PHE A 1 72 ? 0.640 1.608 1.712 1.00 97.00 72 PHE A CA 1
ATOM 587 C C . PHE A 1 72 ? 0.122 2.405 2.915 1.00 97.00 72 PHE A C 1
ATOM 589 O O . PHE A 1 72 ? -1.090 2.538 3.088 1.00 97.00 72 PHE A O 1
ATOM 596 N N . VAL A 1 73 ? 1.018 2.983 3.722 1.00 96.12 73 VAL A N 1
ATOM 597 C CA . VAL A 1 73 ? 0.625 3.731 4.925 1.00 96.12 73 VAL A CA 1
ATOM 598 C C . VAL A 1 73 ? -0.093 5.034 4.585 1.00 96.12 73 VAL A C 1
ATOM 600 O O . VAL A 1 73 ? -1.080 5.382 5.231 1.00 96.12 73 VAL A O 1
ATOM 603 N N . THR A 1 74 ? 0.345 5.737 3.538 1.00 95.38 74 THR A N 1
ATOM 604 C CA . THR A 1 74 ? -0.331 6.959 3.079 1.00 95.38 74 THR A CA 1
ATOM 605 C C . THR A 1 74 ? -1.732 6.651 2.568 1.00 95.38 74 THR A C 1
ATOM 607 O O . THR A 1 74 ? -2.667 7.364 2.922 1.00 95.38 74 THR A O 1
ATOM 610 N N . THR A 1 75 ? -1.902 5.547 1.834 1.00 95.69 75 THR A N 1
ATOM 611 C CA . THR A 1 75 ? -3.222 5.069 1.406 1.00 95.69 75 THR A CA 1
ATOM 612 C C . THR A 1 75 ? -4.090 4.724 2.617 1.00 95.69 75 THR A C 1
ATOM 614 O O . THR A 1 75 ? -5.219 5.199 2.693 1.00 95.69 75 THR A O 1
ATOM 617 N N . LEU A 1 76 ? -3.572 3.983 3.606 1.00 95.31 76 LEU A N 1
ATOM 618 C CA . LEU A 1 76 ? -4.306 3.631 4.834 1.00 95.31 76 LEU A CA 1
ATOM 619 C C . LEU A 1 76 ? -4.792 4.844 5.636 1.00 95.31 76 LEU A C 1
ATOM 621 O O . LEU A 1 76 ? -5.870 4.787 6.223 1.00 95.31 76 LEU A O 1
ATOM 625 N N . LYS A 1 77 ? -4.008 5.927 5.669 1.00 94.06 77 LYS A N 1
ATOM 626 C CA . LYS A 1 77 ? -4.334 7.162 6.401 1.00 94.06 77 LYS A CA 1
ATOM 627 C C . LYS A 1 77 ? -5.453 7.981 5.731 1.00 94.06 77 LYS A C 1
ATOM 629 O O . LYS A 1 77 ? -5.964 8.920 6.338 1.00 94.06 77 LYS A O 1
ATOM 634 N N . THR A 1 78 ? -5.870 7.632 4.511 1.00 94.06 78 THR A N 1
ATOM 635 C CA . THR A 1 78 ? -7.046 8.234 3.856 1.00 94.06 78 THR A CA 1
ATOM 636 C C . THR A 1 78 ? -8.360 7.670 4.407 1.00 94.06 78 THR A C 1
ATOM 638 O O . THR A 1 78 ? -8.398 6.579 4.978 1.00 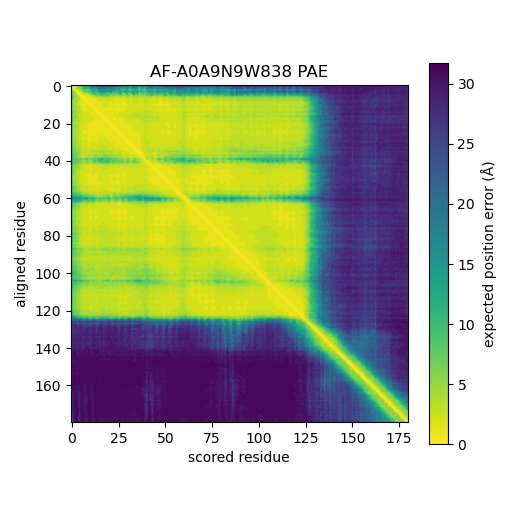94.06 78 THR A O 1
ATOM 641 N N . LYS A 1 79 ? -9.476 8.384 4.193 1.00 93.31 79 LYS A N 1
ATOM 642 C CA . LYS A 1 79 ? -10.815 7.907 4.592 1.00 93.31 79 LYS A CA 1
ATOM 643 C C . LYS A 1 79 ? -11.167 6.581 3.913 1.00 93.31 79 LYS A C 1
ATOM 645 O O . LYS A 1 79 ? -11.585 5.641 4.588 1.00 93.31 79 LYS A O 1
ATOM 650 N N . SER A 1 80 ? -10.943 6.496 2.604 1.00 94.75 80 SER A N 1
ATOM 651 C CA . SER A 1 80 ? -11.191 5.283 1.822 1.00 94.75 80 SER A CA 1
ATOM 652 C C . SER A 1 80 ? -10.268 4.142 2.227 1.00 94.75 80 SER A C 1
ATOM 654 O O . SER A 1 80 ? -10.731 3.018 2.396 1.00 94.75 80 SER A O 1
ATOM 656 N N . GLY A 1 81 ? -8.987 4.414 2.484 1.00 95.50 81 GLY A N 1
ATOM 657 C CA . GLY A 1 81 ? -8.044 3.40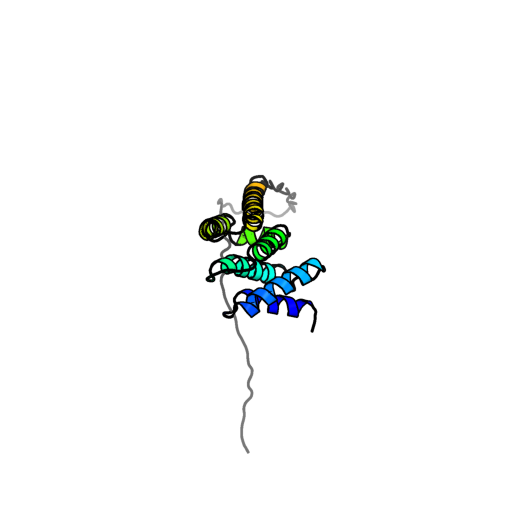2 2.961 1.00 95.50 81 GLY A CA 1
ATOM 658 C C . GLY A 1 81 ? -8.432 2.818 4.313 1.00 95.50 81 GLY A C 1
ATOM 659 O O . GLY A 1 81 ? -8.459 1.597 4.463 1.00 95.50 81 GLY A O 1
ATOM 660 N N . ALA A 1 82 ? -8.802 3.668 5.272 1.00 95.19 82 ALA A N 1
ATOM 661 C CA . ALA A 1 82 ? -9.265 3.234 6.584 1.00 95.19 82 ALA A CA 1
ATOM 662 C C . ALA A 1 82 ? -10.551 2.393 6.496 1.00 95.19 82 ALA A C 1
ATOM 664 O O . ALA A 1 82 ? -10.648 1.348 7.141 1.00 95.19 82 ALA A O 1
ATOM 665 N N . TYR A 1 83 ? -11.517 2.816 5.673 1.00 95.38 83 TYR A N 1
ATOM 666 C CA . TYR A 1 83 ? -12.747 2.062 5.425 1.00 95.38 83 TYR A CA 1
ATOM 667 C C . TYR A 1 83 ? -12.451 0.687 4.812 1.00 95.38 83 TYR A C 1
ATOM 669 O O . TYR A 1 83 ? -12.868 -0.345 5.334 1.00 95.38 83 TYR A O 1
ATOM 677 N N . ILE A 1 84 ? -11.655 0.652 3.742 1.00 96.56 84 ILE A N 1
ATOM 678 C CA . ILE A 1 84 ? -11.300 -0.588 3.054 1.00 96.56 84 ILE A CA 1
ATOM 679 C C . ILE A 1 84 ? -10.502 -1.530 3.966 1.00 96.56 84 ILE A C 1
ATOM 681 O O . ILE A 1 84 ? -10.747 -2.736 3.956 1.00 96.56 84 ILE A O 1
ATOM 685 N N . ALA A 1 85 ? -9.592 -1.017 4.798 1.00 95.56 85 ALA A N 1
ATOM 686 C CA . ALA A 1 85 ? -8.844 -1.830 5.757 1.00 95.56 85 ALA A CA 1
ATOM 687 C C . ALA A 1 85 ? -9.757 -2.537 6.773 1.00 95.56 85 ALA A C 1
ATOM 689 O O . ALA A 1 85 ? -9.517 -3.699 7.122 1.00 95.56 85 ALA A O 1
ATOM 690 N N . LYS A 1 86 ? -10.826 -1.863 7.214 1.00 94.06 86 LYS A N 1
ATOM 691 C CA . LYS A 1 86 ? -11.860 -2.446 8.080 1.00 94.06 86 LYS A CA 1
ATOM 692 C C . LYS A 1 86 ? -12.654 -3.524 7.353 1.00 94.06 86 LYS A C 1
ATOM 694 O O . LYS A 1 86 ? -12.737 -4.640 7.861 1.00 94.06 86 LYS A O 1
ATOM 699 N N . GLU A 1 87 ? -13.108 -3.242 6.133 1.00 94.62 87 GLU A N 1
ATOM 700 C CA . GLU A 1 87 ? -13.835 -4.193 5.279 1.00 94.62 87 GLU A CA 1
ATOM 701 C C . GLU A 1 87 ? -13.023 -5.466 4.971 1.00 94.62 87 GLU A C 1
ATOM 703 O O . GLU A 1 87 ? -13.552 -6.577 4.978 1.00 94.62 87 GLU A O 1
ATOM 708 N N . PHE A 1 88 ? -11.713 -5.344 4.728 1.00 90.88 88 PHE A N 1
ATOM 709 C CA . PHE A 1 88 ? -10.825 -6.508 4.584 1.00 90.88 88 PHE A CA 1
ATOM 710 C C . PHE A 1 88 ? -10.683 -7.319 5.875 1.00 90.88 88 PHE A C 1
ATOM 712 O O . PHE A 1 88 ? -10.450 -8.534 5.840 1.00 90.88 88 PHE A O 1
ATOM 719 N N . GLY A 1 89 ? -10.806 -6.642 7.012 1.00 93.38 89 GLY A N 1
ATOM 720 C CA . GLY A 1 89 ? -10.491 -7.142 8.335 1.00 93.38 89 GLY A CA 1
ATOM 721 C C . GLY A 1 89 ? -9.044 -6.836 8.701 1.00 93.38 89 GLY A C 1
ATOM 722 O O . GLY A 1 89 ? -8.122 -7.554 8.308 1.00 93.38 89 GLY A O 1
ATOM 723 N N . ILE A 1 90 ? -8.855 -5.832 9.558 1.00 94.19 90 ILE A N 1
ATOM 724 C CA . ILE A 1 90 ? -7.541 -5.350 10.016 1.00 94.19 90 ILE A CA 1
ATOM 725 C C . ILE A 1 90 ? -6.658 -6.485 10.553 1.00 94.19 90 ILE A C 1
ATOM 727 O O . ILE A 1 90 ? -5.470 -6.563 10.241 1.00 94.19 90 ILE A O 1
ATOM 731 N N . ARG A 1 91 ? -7.243 -7.438 11.290 1.00 92.62 91 ARG A N 1
ATOM 732 C CA . ARG A 1 91 ? -6.524 -8.623 11.789 1.00 92.62 91 ARG A CA 1
ATOM 733 C C . ARG A 1 91 ? -5.888 -9.447 10.664 1.00 92.62 91 ARG A C 1
ATOM 735 O O . ARG A 1 91 ? -4.777 -9.941 10.830 1.00 92.62 91 ARG A O 1
ATOM 742 N N . LYS A 1 92 ? -6.549 -9.583 9.509 1.00 93.12 92 LYS A N 1
ATOM 743 C CA . LYS A 1 92 ? -5.998 -10.302 8.347 1.00 93.12 92 LYS A CA 1
ATOM 744 C C . LYS A 1 92 ? -4.833 -9.541 7.716 1.00 93.12 92 LYS A C 1
ATOM 746 O O . LYS A 1 92 ? -3.851 -10.167 7.311 1.00 93.12 92 LYS A O 1
ATOM 751 N N . ILE A 1 93 ? -4.921 -8.211 7.670 1.00 94.62 93 ILE A N 1
ATOM 752 C CA . ILE A 1 93 ? -3.841 -7.350 7.175 1.00 94.62 93 ILE A CA 1
ATOM 753 C C . ILE A 1 93 ? -2.621 -7.486 8.093 1.00 94.62 93 ILE A C 1
ATOM 755 O O . ILE A 1 93 ? -1.547 -7.841 7.618 1.00 94.62 93 ILE A O 1
ATOM 759 N N . LEU A 1 94 ? -2.795 -7.347 9.412 1.00 94.44 94 LEU A N 1
ATOM 760 C CA . LEU A 1 94 ? -1.722 -7.529 10.401 1.00 94.44 94 LEU A CA 1
ATOM 761 C C . LEU A 1 94 ? -1.049 -8.906 10.294 1.00 94.44 94 LEU A C 1
ATOM 763 O O . LEU A 1 94 ? 0.177 -9.007 10.310 1.00 94.44 94 LEU A O 1
ATOM 767 N N . LEU A 1 95 ? -1.831 -9.980 10.139 1.00 92.62 95 LEU A N 1
ATOM 768 C CA . LEU A 1 95 ? -1.287 -11.325 9.924 1.00 92.62 95 LEU A CA 1
ATOM 769 C C . LEU A 1 95 ? -0.472 -11.424 8.629 1.00 92.62 95 LEU A C 1
ATOM 771 O O . LEU A 1 95 ? 0.543 -12.117 8.599 1.00 92.62 95 LEU A O 1
ATOM 775 N N . SER A 1 96 ? -0.898 -10.740 7.567 1.00 92.25 96 SER A N 1
ATOM 776 C CA . SER A 1 96 ? -0.172 -10.703 6.294 1.00 92.25 96 SER A CA 1
ATOM 777 C C . SER A 1 96 ? 1.145 -9.936 6.425 1.00 92.25 96 SER A C 1
ATOM 779 O O . SER A 1 96 ? 2.176 -10.435 5.982 1.00 92.25 96 SER A O 1
ATOM 781 N N . PHE A 1 97 ? 1.140 -8.796 7.123 1.00 92.00 97 PHE A N 1
ATOM 782 C CA . PHE A 1 97 ? 2.343 -8.007 7.408 1.00 92.00 97 PHE A CA 1
ATOM 783 C C . PHE A 1 97 ? 3.348 -8.764 8.287 1.00 92.00 97 PHE A C 1
ATOM 785 O O . PHE A 1 97 ? 4.541 -8.783 7.996 1.00 92.00 97 PHE A O 1
ATOM 792 N N . ASN A 1 98 ? 2.881 -9.493 9.303 1.00 91.44 98 ASN A N 1
ATOM 793 C CA . ASN A 1 98 ? 3.756 -10.336 10.124 1.00 91.44 98 ASN A CA 1
ATOM 794 C C . ASN A 1 98 ? 4.459 -11.434 9.314 1.00 91.44 98 ASN A C 1
ATOM 796 O O . ASN A 1 98 ? 5.614 -11.751 9.591 1.00 91.44 98 ASN A O 1
ATOM 800 N N . LYS A 1 99 ? 3.796 -11.991 8.291 1.00 91.44 99 LYS A N 1
ATOM 801 C CA . LYS A 1 99 ? 4.414 -12.987 7.403 1.00 91.44 99 LYS A CA 1
ATOM 802 C C . LYS A 1 99 ? 5.532 -12.395 6.556 1.00 91.44 99 LYS A C 1
ATOM 804 O O . LYS A 1 99 ? 6.486 -13.108 6.294 1.00 91.44 99 LYS A O 1
ATOM 809 N N . ILE A 1 100 ? 5.437 -11.131 6.147 1.00 90.94 100 ILE A N 1
ATOM 810 C CA . ILE A 1 100 ? 6.445 -10.484 5.290 1.00 90.94 100 ILE A CA 1
ATOM 811 C C . ILE A 1 100 ? 7.520 -9.730 6.080 1.00 90.94 100 ILE A C 1
ATOM 813 O O . ILE A 1 100 ? 8.499 -9.302 5.488 1.00 90.94 100 ILE A O 1
ATOM 817 N N . LYS A 1 101 ? 7.386 -9.597 7.408 1.00 90.50 101 LYS A N 1
ATOM 818 C CA . LYS A 1 101 ? 8.334 -8.860 8.263 1.00 90.50 101 LYS A CA 1
ATOM 819 C C . LYS A 1 101 ? 9.796 -9.273 8.056 1.00 90.50 101 LYS A C 1
ATOM 821 O O . LYS A 1 101 ? 10.677 -8.429 8.083 1.00 90.50 101 LYS A O 1
ATOM 826 N N . HIS A 1 102 ? 10.044 -10.565 7.855 1.00 89.88 102 HIS A N 1
ATOM 827 C CA . HIS A 1 102 ? 11.388 -11.116 7.659 1.00 89.88 102 HIS A CA 1
ATOM 828 C C . HIS A 1 102 ? 11.968 -10.878 6.255 1.00 89.88 102 HIS A C 1
ATOM 830 O O . HIS A 1 102 ? 13.109 -11.248 6.016 1.00 89.88 102 HIS A O 1
ATOM 836 N N . LEU A 1 103 ? 11.176 -10.333 5.328 1.00 89.44 103 LEU A N 1
ATOM 837 C CA . LEU A 1 103 ? 11.584 -10.001 3.958 1.00 89.44 103 LEU A CA 1
ATOM 838 C C . LEU A 1 103 ? 11.985 -8.525 3.817 1.00 89.44 103 LEU A C 1
ATOM 840 O O . LEU A 1 103 ? 12.357 -8.089 2.727 1.00 89.44 103 LEU A O 1
ATOM 844 N N . ILE A 1 104 ? 11.822 -7.744 4.889 1.00 90.06 104 ILE A N 1
ATOM 845 C CA . ILE A 1 104 ? 12.116 -6.317 4.914 1.00 90.06 104 ILE A CA 1
ATOM 846 C C . ILE A 1 104 ? 13.508 -6.144 5.506 1.00 90.06 104 ILE A C 1
ATOM 848 O O . ILE A 1 104 ? 13.699 -6.315 6.710 1.00 90.06 104 ILE A O 1
ATOM 852 N N . ASP A 1 105 ? 14.458 -5.797 4.646 1.00 87.12 105 ASP A N 1
ATOM 853 C CA . ASP A 1 105 ? 15.878 -5.742 5.004 1.00 87.12 105 ASP A CA 1
ATOM 854 C C . ASP A 1 105 ? 16.376 -4.299 5.185 1.00 87.12 105 ASP A C 1
ATOM 856 O O . ASP A 1 105 ? 17.374 -4.051 5.863 1.00 87.12 105 ASP A O 1
ATOM 860 N N . GLU A 1 106 ? 15.686 -3.323 4.589 1.00 89.69 106 GLU A N 1
ATOM 861 C CA . GLU A 1 106 ? 16.084 -1.914 4.613 1.00 89.69 106 GLU A CA 1
ATOM 862 C C . GLU A 1 106 ? 15.689 -1.244 5.948 1.00 89.69 106 GLU A C 1
ATOM 864 O O . GLU A 1 106 ? 14.501 -1.223 6.281 1.00 89.69 106 GLU A O 1
ATOM 869 N N . PRO A 1 107 ? 16.625 -0.622 6.700 1.00 90.19 107 PRO A N 1
ATOM 870 C CA . PRO A 1 107 ? 16.314 0.032 7.977 1.00 90.19 107 PRO A CA 1
ATOM 871 C C . PRO A 1 107 ? 15.203 1.084 7.872 1.00 90.19 107 PRO A C 1
ATOM 873 O O . PRO A 1 107 ? 14.295 1.117 8.697 1.00 90.19 107 PRO A O 1
ATOM 876 N N . GLU A 1 108 ? 15.230 1.891 6.809 1.00 92.38 108 GLU A N 1
ATOM 877 C CA . GLU A 1 108 ? 14.206 2.908 6.546 1.00 92.38 108 GLU A CA 1
ATOM 878 C C . GLU A 1 108 ? 12.829 2.284 6.266 1.00 92.38 108 GLU A C 1
ATOM 880 O O . GLU A 1 108 ? 11.800 2.841 6.643 1.00 92.38 108 GLU A O 1
ATOM 885 N N . ALA A 1 109 ? 12.786 1.109 5.632 1.00 93.56 109 ALA A N 1
ATOM 886 C CA . ALA A 1 109 ? 11.544 0.385 5.388 1.00 93.56 109 ALA A CA 1
ATOM 887 C C . ALA A 1 109 ? 10.982 -0.225 6.685 1.00 93.56 109 ALA A C 1
ATOM 889 O O . ALA A 1 109 ? 9.766 -0.261 6.866 1.00 93.56 109 ALA A O 1
ATOM 890 N N . ILE A 1 110 ? 11.844 -0.655 7.614 1.00 94.12 110 ILE A N 1
ATOM 891 C CA . ILE A 1 110 ? 11.434 -1.189 8.924 1.00 94.12 110 ILE A CA 1
ATOM 892 C C . ILE A 1 110 ? 10.715 -0.121 9.759 1.00 94.12 110 ILE A C 1
ATOM 894 O O . ILE A 1 110 ? 9.719 -0.428 10.417 1.00 94.12 110 ILE A O 1
ATOM 898 N N . GLU A 1 111 ? 11.171 1.133 9.725 1.00 95.12 111 GLU A N 1
ATOM 899 C CA . GLU A 1 111 ? 10.493 2.232 10.426 1.00 95.12 111 GLU A CA 1
ATOM 900 C C . GLU A 1 111 ? 9.067 2.441 9.900 1.00 95.12 111 GLU A C 1
ATOM 902 O O . GLU A 1 111 ? 8.117 2.476 10.684 1.00 95.12 111 GLU A O 1
ATOM 907 N N . ILE A 1 112 ? 8.894 2.475 8.574 1.00 96.44 112 ILE A N 1
ATOM 908 C CA . ILE A 1 112 ? 7.571 2.620 7.946 1.00 96.44 112 ILE A CA 1
ATOM 909 C C . ILE A 1 112 ? 6.700 1.388 8.213 1.00 96.44 112 ILE A C 1
ATOM 911 O O . ILE A 1 112 ? 5.499 1.510 8.449 1.00 96.44 112 ILE A O 1
ATOM 915 N N . PHE A 1 113 ? 7.289 0.191 8.218 1.00 96.19 113 PHE A N 1
ATOM 916 C CA . PHE A 1 113 ? 6.577 -1.026 8.593 1.00 96.19 113 PHE A CA 1
ATOM 917 C C . PHE A 1 113 ? 5.985 -0.909 10.001 1.00 96.19 113 PHE A C 1
ATOM 919 O O . PHE A 1 113 ? 4.822 -1.253 10.201 1.00 96.19 113 PHE A O 1
ATOM 926 N N . ASN A 1 114 ? 6.747 -0.394 10.968 1.00 95.19 114 ASN A N 1
ATOM 927 C CA . ASN A 1 114 ? 6.245 -0.198 12.327 1.00 95.19 114 ASN A CA 1
ATOM 928 C C . ASN A 1 114 ? 5.112 0.849 12.378 1.00 95.19 114 ASN A C 1
ATOM 930 O O . ASN A 1 114 ? 4.109 0.584 13.038 1.00 95.19 114 ASN A O 1
ATOM 934 N N . ASP A 1 115 ? 5.204 1.953 11.622 1.00 95.94 115 ASP A N 1
ATOM 935 C CA . ASP A 1 115 ? 4.114 2.946 11.479 1.00 95.94 115 ASP A CA 1
ATOM 936 C C . ASP A 1 115 ? 2.838 2.313 10.889 1.00 95.94 115 ASP A C 1
ATOM 938 O O . ASP A 1 115 ? 1.724 2.602 11.328 1.00 95.94 115 ASP A O 1
ATOM 942 N N . ILE A 1 116 ? 2.968 1.375 9.943 1.00 96.25 116 ILE A N 1
ATOM 943 C CA . ILE A 1 116 ? 1.819 0.618 9.415 1.00 96.25 116 ILE A CA 1
ATOM 944 C C . ILE A 1 116 ? 1.170 -0.228 10.511 1.00 96.25 116 ILE A C 1
ATOM 946 O O . ILE A 1 116 ? -0.057 -0.239 10.627 1.00 96.25 116 ILE A O 1
ATOM 950 N N . ILE A 1 117 ? 1.968 -0.944 11.307 1.00 95.75 117 ILE A N 1
ATOM 951 C CA . ILE A 1 117 ? 1.444 -1.771 12.400 1.00 95.75 117 ILE A CA 1
ATOM 952 C C . ILE A 1 117 ? 0.715 -0.901 13.428 1.00 95.75 117 ILE A C 1
ATOM 954 O O . ILE A 1 117 ? -0.402 -1.246 13.814 1.00 95.75 117 ILE A O 1
ATOM 958 N N . GLU A 1 118 ? 1.299 0.229 13.825 1.00 95.00 118 GLU A N 1
ATOM 959 C CA . GLU A 1 118 ? 0.683 1.184 14.750 1.00 95.00 118 GLU A CA 1
ATOM 960 C C . GLU A 1 118 ? -0.617 1.767 14.178 1.00 95.00 118 GLU A C 1
ATOM 962 O O . GLU A 1 118 ? -1.659 1.731 14.835 1.00 95.00 118 GLU A O 1
ATOM 967 N N . THR A 1 119 ? -0.600 2.205 12.915 1.00 95.62 119 THR A N 1
ATOM 968 C CA . THR A 1 119 ? -1.782 2.733 12.217 1.00 95.62 119 THR A CA 1
ATOM 969 C C . THR A 1 119 ? -2.913 1.701 12.182 1.00 95.62 119 THR A C 1
ATOM 971 O O . THR A 1 119 ? -4.064 2.018 12.478 1.00 95.62 119 THR A O 1
ATOM 974 N N . LEU A 1 120 ? -2.610 0.441 11.855 1.00 94.81 120 LEU A N 1
ATOM 975 C CA . LEU A 1 120 ? -3.602 -0.636 11.834 1.00 94.81 120 LEU A CA 1
ATOM 976 C C . LEU A 1 120 ? -4.134 -0.954 13.238 1.00 94.81 120 LEU A C 1
ATOM 978 O O . LEU A 1 120 ? -5.331 -1.187 13.396 1.00 94.81 120 LEU A O 1
ATOM 982 N N . GLN A 1 121 ? -3.279 -0.950 14.263 1.00 93.31 121 GLN A N 1
ATOM 983 C CA . GLN A 1 121 ? -3.712 -1.140 15.650 1.00 93.31 121 GLN A CA 1
ATOM 984 C C . GLN A 1 121 ? -4.671 -0.032 16.088 1.00 93.31 121 GLN A C 1
ATOM 986 O O . GLN A 1 121 ? -5.742 -0.344 16.606 1.00 93.31 121 GLN A O 1
ATOM 991 N N . PHE A 1 122 ? -4.339 1.226 15.794 1.00 93.06 122 PHE A N 1
ATOM 992 C CA . PHE A 1 122 ? -5.205 2.372 16.053 1.00 93.06 122 PHE A CA 1
ATOM 993 C C . PHE A 1 122 ? -6.563 2.231 15.351 1.00 93.06 122 PHE A C 1
ATOM 995 O O . PHE A 1 122 ? -7.613 2.342 15.983 1.00 93.06 122 PHE A O 1
ATOM 1002 N N . LEU A 1 123 ? -6.572 1.895 14.056 1.00 91.56 123 LEU A N 1
ATOM 1003 C CA . LEU A 1 123 ? -7.817 1.685 13.307 1.00 91.56 123 LEU A CA 1
ATOM 1004 C C . LEU A 1 123 ? -8.694 0.567 13.893 1.00 91.56 123 LEU A C 1
ATOM 1006 O O . LEU A 1 123 ? -9.913 0.614 13.742 1.00 91.56 123 LEU A O 1
ATOM 1010 N N . ASN A 1 124 ? -8.088 -0.426 14.547 1.00 88.44 124 ASN A N 1
ATOM 1011 C CA . ASN A 1 124 ? -8.799 -1.538 15.174 1.00 88.44 124 ASN A CA 1
ATOM 1012 C C . ASN A 1 124 ? -9.363 -1.191 16.563 1.00 88.44 124 ASN A C 1
ATOM 1014 O O . ASN A 1 124 ? -10.275 -1.877 17.015 1.00 88.44 124 ASN A O 1
ATOM 1018 N N . THR A 1 125 ? -8.841 -0.171 17.252 1.00 82.38 125 THR A N 1
ATOM 1019 C CA . THR A 1 125 ? -9.310 0.229 18.593 1.00 82.38 125 THR A CA 1
ATOM 1020 C C . THR A 1 125 ? -10.350 1.345 18.571 1.00 82.38 125 THR A C 1
ATOM 1022 O O . THR A 1 125 ? -11.178 1.406 19.465 1.00 82.38 125 THR A O 1
ATOM 1025 N N . VAL A 1 126 ? -10.350 2.217 17.558 1.00 64.81 126 VAL A N 1
ATOM 1026 C CA . VAL A 1 126 ? -11.203 3.428 17.524 1.00 64.81 126 VAL A CA 1
ATOM 1027 C C . VAL A 1 126 ? -12.713 3.133 17.405 1.00 64.81 126 VAL A C 1
ATOM 1029 O O . VAL A 1 126 ? -13.529 4.017 17.639 1.00 64.81 126 VAL A O 1
ATOM 1032 N N . GLU A 1 127 ? -13.122 1.903 17.082 1.00 54.06 127 GLU A N 1
ATOM 1033 C CA . GLU A 1 127 ? -14.543 1.534 16.940 1.00 54.06 127 GLU A CA 1
ATOM 1034 C C . GLU A 1 127 ? -15.170 0.861 18.167 1.00 54.06 127 GLU A C 1
ATOM 1036 O O . GLU A 1 127 ? -16.371 0.599 18.143 1.00 54.06 127 GLU A O 1
ATOM 1041 N N . SER A 1 128 ? -14.425 0.605 19.251 1.00 53.06 128 SER A N 1
ATOM 1042 C CA . SER A 1 128 ? -15.041 0.037 20.463 1.00 53.06 128 SER A CA 1
ATOM 1043 C C . SER A 1 128 ? -16.025 0.984 21.162 1.00 53.06 128 SER A C 1
ATOM 1045 O O . SER A 1 128 ? -16.763 0.530 22.032 1.00 53.06 128 SER A O 1
ATOM 1047 N N . ASP A 1 129 ? -16.073 2.262 20.766 1.00 53.97 129 ASP A N 1
ATOM 1048 C CA . ASP A 1 129 ? -16.742 3.322 21.532 1.00 53.97 129 ASP A CA 1
ATOM 1049 C C . ASP A 1 129 ? -17.978 3.925 20.836 1.00 53.97 129 ASP A C 1
ATOM 1051 O O . ASP A 1 129 ? -18.553 4.897 21.324 1.00 53.97 129 ASP A O 1
ATOM 1055 N N . ILE A 1 130 ? -18.429 3.367 19.707 1.00 54.22 130 ILE A N 1
ATOM 1056 C CA . ILE A 1 130 ? -19.611 3.874 18.990 1.00 54.22 130 ILE A CA 1
ATOM 1057 C C . ILE A 1 130 ? -20.828 2.994 19.321 1.00 54.22 130 ILE A C 1
ATOM 1059 O O . ILE A 1 130 ? -21.379 2.299 18.471 1.00 54.22 130 ILE A O 1
ATOM 1063 N N . ASP A 1 131 ? -21.260 3.035 20.585 1.00 52.91 131 ASP A N 1
ATOM 1064 C CA . ASP A 1 131 ? -22.643 2.707 20.948 1.00 52.91 131 ASP A CA 1
ATOM 1065 C C . ASP A 1 131 ? -23.514 3.921 20.603 1.00 52.91 131 ASP A C 1
ATOM 1067 O O . ASP A 1 131 ? -23.745 4.812 21.423 1.00 52.91 131 ASP A O 1
ATOM 1071 N N . VAL A 1 132 ? -23.957 4.020 19.346 1.00 60.09 132 VAL A N 1
ATOM 1072 C CA . VAL A 1 132 ? -25.007 4.988 19.005 1.00 60.09 132 VAL A CA 1
ATOM 1073 C C . VAL A 1 132 ? -26.315 4.420 19.538 1.00 60.09 132 VAL A C 1
ATOM 1075 O O . VAL A 1 132 ? -27.066 3.768 18.816 1.00 60.09 132 VAL A O 1
ATOM 1078 N N . SER A 1 133 ? -26.594 4.677 20.813 1.00 61.44 133 SER A N 1
ATOM 1079 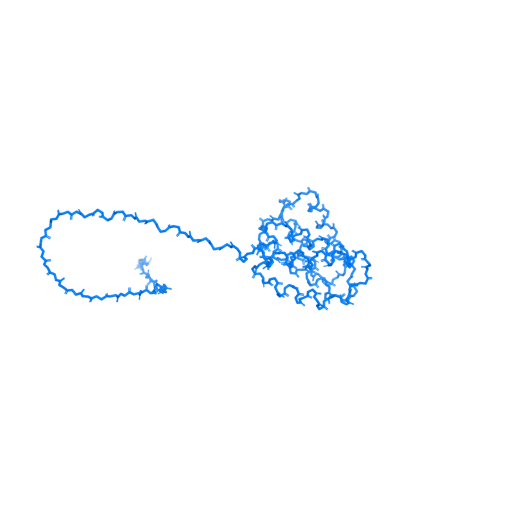C CA . SER A 1 133 ? -27.936 4.561 21.375 1.00 61.44 133 SER A CA 1
ATOM 1080 C C . SER A 1 133 ? -28.846 5.546 20.630 1.00 61.44 133 SER A C 1
ATOM 1082 O O . SER A 1 133 ? -28.975 6.710 21.009 1.00 61.44 133 SER A O 1
ATOM 1084 N N . ILE A 1 134 ? -29.424 5.106 19.508 1.00 67.69 134 ILE A N 1
ATOM 1085 C CA . ILE A 1 134 ? -30.380 5.891 18.723 1.00 67.69 134 ILE A CA 1
ATOM 1086 C C . ILE A 1 134 ? -31.595 6.149 19.625 1.00 67.69 134 ILE A C 1
ATOM 1088 O O . ILE A 1 134 ? -32.245 5.189 20.046 1.00 67.69 134 ILE A O 1
ATOM 1092 N N . PRO A 1 135 ? -31.944 7.412 19.933 1.00 74.19 135 PRO A N 1
ATOM 1093 C CA . PRO A 1 135 ? -33.145 7.700 20.701 1.00 74.19 135 PRO A CA 1
ATOM 1094 C C . PRO A 1 135 ? -34.372 7.224 19.919 1.00 74.19 135 PRO A C 1
ATOM 1096 O O . PRO A 1 135 ? -34.594 7.645 18.782 1.00 74.19 135 PRO A O 1
ATOM 1099 N N . HIS A 1 136 ? -35.182 6.353 20.522 1.00 63.44 136 HIS A N 1
ATOM 1100 C CA . HIS A 1 136 ? -36.458 5.952 19.939 1.00 63.44 136 HIS A CA 1
ATOM 1101 C C . HIS A 1 136 ? -37.371 7.176 19.815 1.00 63.44 136 HIS A C 1
ATOM 1103 O O . HIS A 1 136 ? -37.740 7.804 20.810 1.00 63.44 136 HIS A O 1
ATOM 1109 N N . LEU A 1 137 ? -37.740 7.515 18.579 1.00 72.00 137 LEU A N 1
ATOM 1110 C CA . LEU A 1 137 ? -38.693 8.579 18.302 1.00 72.00 137 LEU A CA 1
ATOM 1111 C C . LEU A 1 137 ? -40.099 8.070 18.662 1.00 72.00 137 LEU A C 1
ATOM 1113 O O . LEU A 1 137 ? -40.730 7.357 17.883 1.00 72.00 137 LEU A O 1
ATOM 1117 N N . ASN A 1 138 ? -40.579 8.405 19.861 1.00 66.75 138 ASN A N 1
ATOM 1118 C CA . ASN A 1 138 ? -41.965 8.153 20.254 1.00 66.75 138 ASN A CA 1
ATOM 1119 C C . ASN A 1 138 ? -42.881 9.079 19.449 1.00 66.75 138 ASN A C 1
ATOM 1121 O O . ASN A 1 138 ? -43.099 10.234 19.814 1.00 66.75 138 ASN A O 1
ATOM 1125 N N . LEU A 1 139 ? -43.399 8.575 18.331 1.00 72.62 139 LEU A N 1
ATOM 1126 C CA . LEU A 1 139 ? -44.460 9.246 17.593 1.00 72.62 139 LEU A CA 1
ATOM 1127 C C . LEU A 1 139 ? -45.782 9.045 18.351 1.00 72.62 139 LEU A C 1
ATOM 1129 O O . LEU A 1 139 ? -46.146 7.899 18.625 1.00 72.62 139 LEU A O 1
ATOM 1133 N N . PRO A 1 140 ? -46.517 10.116 18.696 1.00 67.75 140 PRO A N 1
ATOM 1134 C CA . PRO A 1 140 ? -47.841 9.972 19.274 1.00 67.75 140 PRO A CA 1
ATOM 1135 C C . PRO A 1 140 ? -48.770 9.335 18.237 1.00 67.75 140 PRO A C 1
ATOM 1137 O O . PRO A 1 140 ? -49.000 9.880 17.157 1.00 67.75 140 PRO A O 1
ATOM 1140 N N . SER A 1 141 ? -49.307 8.163 18.569 1.00 52.25 141 SER A N 1
ATOM 1141 C CA . SER A 1 141 ? -50.388 7.537 17.819 1.00 52.25 141 SER A CA 1
ATOM 1142 C C . SER A 1 141 ? -51.637 8.402 17.963 1.00 52.25 141 SER A C 1
ATOM 1144 O O . SER A 1 141 ? -52.295 8.385 19.004 1.00 52.25 141 SER A O 1
ATOM 1146 N N . PHE A 1 142 ? -51.953 9.182 16.931 1.00 50.12 142 PHE A N 1
ATOM 1147 C CA . PHE A 1 142 ? -53.241 9.854 16.825 1.00 50.12 142 PHE A CA 1
ATOM 1148 C C . PHE A 1 142 ? -54.333 8.787 16.730 1.00 50.12 142 PHE A C 1
ATOM 1150 O O . PHE A 1 142 ? -54.480 8.115 15.710 1.00 50.12 142 PHE A O 1
ATOM 1157 N N . THR A 1 143 ? -55.093 8.615 17.809 1.00 44.78 143 THR A N 1
ATOM 1158 C CA . THR A 1 143 ? -56.329 7.842 17.792 1.00 44.78 143 THR A CA 1
ATOM 1159 C C . THR A 1 143 ? -57.392 8.688 17.097 1.00 44.78 143 THR A C 1
ATOM 1161 O O . THR A 1 143 ? -57.918 9.656 17.644 1.00 44.78 143 THR A O 1
ATOM 1164 N N . SER A 1 144 ? -57.691 8.347 15.844 1.00 46.28 144 SER A N 1
ATOM 1165 C CA . SER A 1 144 ? -58.945 8.768 15.230 1.00 46.28 144 SER A CA 1
ATOM 1166 C C . SER A 1 144 ? -60.066 8.009 15.937 1.00 46.28 144 SER A C 1
ATOM 1168 O O . SER A 1 144 ? -60.120 6.780 15.918 1.00 46.28 144 SER A O 1
ATOM 1170 N N . SER A 1 145 ? -60.881 8.763 16.665 1.00 49.06 145 SER A N 1
ATOM 1171 C CA . SER A 1 145 ? -62.019 8.277 17.432 1.00 49.06 145 SER A CA 1
ATOM 1172 C C . SER A 1 145 ? -63.190 7.947 16.506 1.00 49.06 145 SER A C 1
ATOM 1174 O O . SER A 1 145 ? -63.618 8.803 15.734 1.00 49.06 145 SER A O 1
ATOM 1176 N N . GLY A 1 146 ? -63.745 6.743 16.672 1.00 40.53 146 GLY A N 1
ATOM 1177 C CA . GLY A 1 146 ? -65.157 6.466 16.416 1.00 40.53 146 GLY A CA 1
ATOM 1178 C C . GLY A 1 146 ? -65.459 5.562 15.225 1.00 40.53 146 GLY A C 1
ATOM 1179 O O . GLY A 1 146 ? -65.770 6.039 14.140 1.00 40.53 146 GLY A O 1
ATOM 1180 N N . SER A 1 147 ? -65.485 4.250 15.439 1.00 43.16 147 SER A N 1
ATOM 1181 C CA . SER A 1 147 ? -66.740 3.476 15.433 1.00 43.16 147 SER A CA 1
ATOM 1182 C C . SER A 1 147 ? -66.464 2.018 15.796 1.00 43.16 147 SER A C 1
ATOM 1184 O O . SER A 1 147 ? -65.393 1.468 15.557 1.00 43.16 147 SER A O 1
ATOM 1186 N N . GLU A 1 148 ? -67.433 1.467 16.501 1.00 49.03 148 GLU A N 1
ATOM 1187 C CA . GLU A 1 148 ? -67.400 0.247 17.281 1.00 49.03 148 GLU A CA 1
ATOM 1188 C C . GLU A 1 148 ? -67.670 -0.948 16.364 1.00 49.03 148 GLU A C 1
ATOM 1190 O O . GLU A 1 148 ? -68.681 -0.959 15.675 1.00 49.03 148 GLU A O 1
ATOM 1195 N N . ASP A 1 149 ? -66.786 -1.946 16.354 1.00 43.59 149 ASP A N 1
ATOM 1196 C CA . ASP A 1 149 ? -67.210 -3.344 16.454 1.00 43.59 149 ASP A CA 1
ATOM 1197 C C . ASP A 1 149 ? -66.004 -4.247 16.725 1.00 43.59 149 ASP A C 1
ATOM 1199 O O . ASP A 1 149 ? -64.934 -4.131 16.125 1.00 43.59 149 ASP A O 1
ATOM 1203 N N . GLY A 1 150 ? -66.154 -5.081 17.749 1.00 47.72 150 GLY A N 1
ATOM 1204 C CA . GLY A 1 150 ? -65.049 -5.775 18.392 1.00 47.72 150 GLY A CA 1
ATOM 1205 C C . GLY A 1 150 ? -64.590 -7.029 17.667 1.00 47.72 150 GLY A C 1
ATOM 1206 O O . GLY A 1 150 ? -65.393 -7.717 17.065 1.00 47.72 150 GLY A O 1
ATOM 1207 N N . PHE A 1 151 ? -63.323 -7.393 17.868 1.00 36.00 151 PHE A N 1
ATOM 1208 C CA . PHE A 1 151 ? -62.884 -8.782 18.019 1.00 36.00 151 PHE A CA 1
ATOM 1209 C C . PHE A 1 151 ? -61.606 -8.809 18.871 1.00 36.00 151 PHE A C 1
ATOM 1211 O O . PHE A 1 151 ? -60.663 -8.056 18.642 1.00 36.00 151 PHE A O 1
ATOM 1218 N N . LYS A 1 152 ? -61.596 -9.672 19.893 1.00 41.41 152 LYS A N 1
ATOM 1219 C CA . LYS A 1 152 ? -60.409 -10.004 20.691 1.00 41.41 152 LYS A CA 1
ATOM 1220 C C . LYS A 1 152 ? -59.484 -10.914 19.880 1.00 41.41 152 LYS A C 1
ATOM 1222 O O . LYS A 1 152 ? -59.976 -11.889 19.323 1.00 41.41 152 LYS A O 1
ATOM 1227 N N . SER A 1 153 ? -58.172 -10.691 19.943 1.00 36.47 153 SER A N 1
ATOM 1228 C CA . SER A 1 153 ? -57.182 -11.775 20.038 1.00 36.47 153 SER A CA 1
ATOM 1229 C C . SER A 1 153 ? -55.807 -11.215 20.383 1.00 36.47 153 SER A C 1
ATOM 1231 O O . SER A 1 153 ? -55.278 -10.362 19.675 1.00 36.47 153 SER A O 1
ATOM 1233 N N . ASP A 1 154 ? -55.220 -11.754 21.447 1.00 41.69 154 ASP A N 1
ATOM 1234 C CA . ASP A 1 154 ? -53.789 -11.708 21.720 1.00 41.69 154 ASP A CA 1
ATOM 1235 C C . ASP A 1 154 ? -52.997 -12.317 20.551 1.00 41.69 154 ASP A C 1
ATOM 1237 O O . ASP A 1 154 ? -53.427 -13.321 19.981 1.00 41.69 154 ASP A O 1
ATOM 1241 N N . GLN A 1 155 ? -51.832 -11.751 20.229 1.00 39.28 155 GLN A N 1
ATOM 1242 C CA . GLN A 1 155 ? -50.527 -12.432 20.278 1.00 39.28 155 GLN A CA 1
ATOM 1243 C C . GLN A 1 155 ? -49.455 -11.668 19.497 1.00 39.28 155 GLN A C 1
ATOM 1245 O O . GLN A 1 155 ? -49.610 -11.293 18.336 1.00 39.28 155 GLN A O 1
ATOM 1250 N N . SER A 1 156 ? -48.331 -11.499 20.189 1.00 47.94 156 SER A N 1
ATOM 1251 C CA . SER A 1 156 ? -46.999 -11.174 19.700 1.00 47.94 156 SER A CA 1
ATOM 1252 C C . SER A 1 156 ? -46.672 -11.873 18.387 1.00 47.94 156 SER A C 1
ATOM 1254 O O . SER A 1 156 ? -46.827 -13.084 18.322 1.00 47.94 156 SER A O 1
ATOM 1256 N N . ASN A 1 157 ? -46.102 -11.160 17.412 1.00 39.09 157 ASN A N 1
ATOM 1257 C CA . ASN A 1 157 ? -45.284 -11.787 16.375 1.00 39.09 157 ASN A CA 1
ATOM 1258 C C . ASN A 1 157 ? -44.154 -10.859 15.922 1.00 39.09 157 ASN A C 1
ATOM 1260 O O . ASN A 1 157 ? -44.347 -9.864 15.229 1.00 39.09 157 ASN A O 1
ATOM 1264 N N . ASN A 1 158 ? -42.953 -11.255 16.333 1.00 43.53 158 ASN A N 1
ATOM 1265 C CA . ASN A 1 158 ? -41.688 -10.924 15.705 1.00 43.53 158 ASN A CA 1
ATOM 1266 C C . ASN A 1 158 ? -41.691 -11.617 14.329 1.00 43.53 158 ASN A C 1
ATOM 1268 O O . ASN A 1 158 ? -41.747 -12.845 14.279 1.00 43.53 158 ASN A O 1
ATOM 1272 N N . ALA A 1 159 ? -41.667 -10.871 13.224 1.00 35.97 159 ALA A N 1
ATOM 1273 C CA . ALA A 1 159 ? -41.622 -11.458 11.885 1.00 35.97 159 ALA A CA 1
ATOM 1274 C C . ALA A 1 159 ? -40.497 -10.837 11.053 1.00 35.97 159 ALA A C 1
ATOM 1276 O O . ALA A 1 159 ? -40.583 -9.731 10.527 1.00 35.97 159 ALA A O 1
ATOM 1277 N N . THR A 1 160 ? -39.425 -11.620 10.966 1.00 38.62 160 THR A N 1
ATOM 1278 C CA . THR A 1 160 ? -38.333 -11.579 10.000 1.00 38.62 160 THR A CA 1
ATOM 1279 C C . THR A 1 160 ? -38.820 -11.259 8.583 1.00 38.62 160 THR A C 1
ATOM 1281 O O . THR A 1 160 ? -39.535 -12.055 7.976 1.00 38.62 160 THR A O 1
ATOM 1284 N N . ILE A 1 161 ? -38.355 -10.149 8.006 1.00 38.53 161 ILE A N 1
ATOM 1285 C CA . ILE A 1 161 ? -38.491 -9.899 6.567 1.00 38.53 161 ILE A CA 1
ATOM 1286 C C . ILE A 1 161 ? -37.411 -10.716 5.846 1.00 38.53 161 ILE A C 1
ATOM 1288 O O . ILE A 1 161 ? -36.254 -10.312 5.750 1.00 38.53 161 ILE A O 1
ATOM 1292 N N . LYS A 1 162 ? -37.794 -11.893 5.341 1.00 32.66 162 LYS A N 1
ATOM 1293 C CA . LYS A 1 162 ? -37.104 -12.564 4.232 1.00 32.66 162 LYS A CA 1
ATOM 1294 C C . LYS A 1 162 ? -37.739 -12.071 2.934 1.00 32.66 162 LYS A C 1
ATOM 1296 O O . LYS A 1 162 ? -38.894 -12.375 2.665 1.00 32.66 162 LYS A O 1
ATOM 1301 N N . CYS A 1 163 ? -36.977 -11.338 2.130 1.00 29.02 163 CYS A N 1
ATOM 1302 C CA . CYS A 1 163 ? -37.345 -11.009 0.758 1.00 29.02 163 CYS A CA 1
ATOM 1303 C C . CYS A 1 163 ? -36.709 -12.038 -0.184 1.00 29.0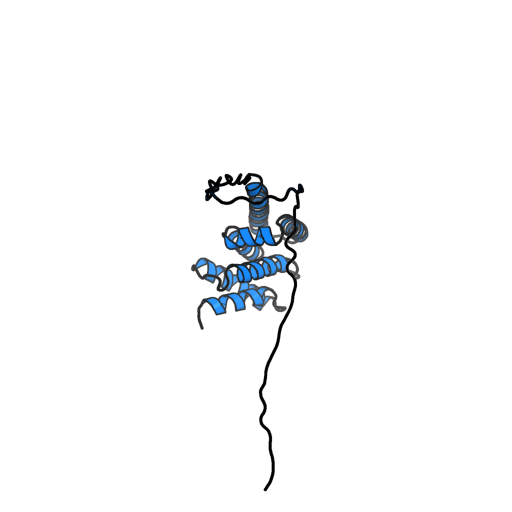2 163 CYS A C 1
ATOM 1305 O O . CYS A 1 163 ? -35.487 -12.200 -0.214 1.00 29.02 163 CYS A O 1
ATOM 1307 N N . SER A 1 164 ? -37.527 -12.766 -0.940 1.00 36.03 164 SER A N 1
ATOM 1308 C CA . SER A 1 164 ? -37.093 -13.497 -2.130 1.00 36.03 164 SER A CA 1
ATOM 1309 C C . SER A 1 164 ? -38.249 -13.647 -3.113 1.00 36.03 164 SER A C 1
ATOM 1311 O O . SER A 1 164 ? -39.271 -14.215 -2.758 1.00 36.03 164 SER A O 1
ATOM 1313 N N . LYS A 1 165 ? -37.985 -13.155 -4.333 1.00 40.84 165 LYS A N 1
ATOM 1314 C CA . LYS A 1 165 ? -38.427 -13.608 -5.667 1.00 40.84 165 LYS A CA 1
ATOM 1315 C C . LYS A 1 165 ? -39.914 -13.895 -5.920 1.00 40.84 165 LYS A C 1
ATOM 1317 O O . LYS A 1 165 ? -40.434 -14.876 -5.422 1.00 40.84 165 LYS A O 1
ATOM 1322 N N . GLU A 1 166 ? -40.475 -13.158 -6.882 1.00 29.92 166 GLU A N 1
ATOM 1323 C CA . GLU A 1 166 ? -41.017 -13.623 -8.185 1.00 29.92 166 GLU A CA 1
ATOM 1324 C C . GLU A 1 166 ? -41.450 -12.358 -8.965 1.00 29.92 166 GLU A C 1
ATOM 1326 O O . GLU A 1 166 ? -42.033 -11.453 -8.383 1.00 29.92 166 GLU A O 1
ATOM 1331 N N . SER A 1 167 ? -40.936 -12.054 -10.165 1.00 36.75 167 SER A N 1
ATOM 1332 C CA . SER A 1 167 ? -41.257 -12.633 -11.483 1.00 36.75 167 SER A CA 1
ATOM 1333 C C . SER A 1 167 ? -42.751 -12.642 -11.801 1.00 36.75 167 SER A C 1
ATOM 1335 O O . SER A 1 167 ? -43.457 -13.511 -11.311 1.00 36.75 167 SER A O 1
ATOM 1337 N N . LEU A 1 168 ? -43.184 -11.771 -12.720 1.00 37.75 168 LEU A N 1
ATOM 1338 C CA . LEU A 1 168 ? -44.342 -12.007 -13.587 1.00 37.75 168 LEU A CA 1
ATOM 1339 C C . LEU A 1 168 ? -44.113 -11.328 -14.952 1.00 37.75 168 LEU A C 1
ATOM 1341 O O . LEU A 1 168 ? -44.005 -10.106 -15.044 1.00 37.75 168 LEU A O 1
ATOM 1345 N N . ALA A 1 169 ? -43.994 -12.170 -15.984 1.00 37.69 169 ALA A N 1
ATOM 1346 C CA . ALA A 1 169 ? -44.190 -11.860 -17.405 1.00 37.69 169 ALA A CA 1
ATOM 1347 C C . ALA A 1 169 ? -45.672 -11.499 -17.658 1.00 37.69 169 ALA A C 1
ATOM 1349 O O . ALA A 1 169 ? -46.521 -11.827 -16.833 1.00 37.69 169 ALA A O 1
ATOM 1350 N N . MET A 1 170 ? -46.063 -10.761 -18.697 1.00 30.34 170 MET A N 1
ATOM 1351 C CA . MET A 1 170 ? -46.258 -11.129 -20.119 1.00 30.34 170 MET A CA 1
ATOM 1352 C C . MET A 1 170 ? -46.878 -9.851 -20.767 1.00 30.34 170 MET A C 1
ATOM 1354 O O . MET A 1 170 ? -47.442 -9.037 -20.040 1.00 30.34 170 MET A O 1
ATOM 1358 N N . SER A 1 171 ? -46.778 -9.523 -22.056 1.00 41.53 171 SER A N 1
ATOM 1359 C CA . SER A 1 171 ? -47.124 -10.331 -23.228 1.00 41.53 171 SER A CA 1
ATOM 1360 C C . SER A 1 171 ? -46.512 -9.730 -24.501 1.00 41.53 171 SER A C 1
ATOM 1362 O O . SER A 1 171 ? -46.519 -8.512 -24.681 1.00 41.53 171 SER A O 1
ATOM 1364 N N . GLU A 1 172 ? -46.049 -10.600 -25.395 1.00 42.28 172 GLU A N 1
ATOM 1365 C CA . GLU A 1 172 ? -45.869 -10.332 -26.824 1.00 42.28 172 GLU A CA 1
ATOM 1366 C C . GLU A 1 172 ? -47.216 -10.519 -27.542 1.00 42.28 172 GLU A C 1
ATOM 1368 O O . GLU A 1 172 ? -47.920 -11.494 -27.273 1.00 42.28 172 GLU A O 1
ATOM 1373 N N . GLU A 1 173 ? -47.551 -9.633 -28.482 1.00 41.12 173 GLU A N 1
ATOM 1374 C CA . GLU A 1 173 ? -48.521 -9.919 -29.543 1.00 41.12 173 GLU A CA 1
ATOM 1375 C C . GLU A 1 173 ? -47.774 -9.978 -30.880 1.00 41.12 173 GLU A C 1
ATOM 1377 O O . GLU A 1 173 ? -47.192 -8.997 -31.344 1.00 41.12 173 GLU A O 1
ATOM 1382 N N . LEU A 1 174 ? -47.771 -11.176 -31.465 1.00 38.88 174 LEU A N 1
ATOM 1383 C CA . LEU A 1 174 ? -47.420 -11.460 -32.850 1.00 38.88 174 LEU A CA 1
ATOM 1384 C C . LEU A 1 174 ? -48.723 -11.548 -33.646 1.00 38.88 174 LEU A C 1
ATOM 1386 O O . LEU A 1 174 ? -49.596 -12.342 -33.297 1.00 38.88 174 LEU A O 1
ATOM 1390 N N . GLU A 1 175 ? -48.818 -10.808 -34.747 1.00 39.41 175 GLU A N 1
ATOM 1391 C CA . GLU A 1 175 ? -49.824 -11.036 -35.783 1.00 39.41 175 GLU A CA 1
ATOM 1392 C C . GLU A 1 175 ? -49.139 -11.663 -37.007 1.00 39.41 175 GLU A C 1
ATOM 1394 O O . GLU A 1 175 ? -48.127 -11.169 -37.508 1.00 39.41 175 GLU A O 1
ATOM 1399 N N . SER A 1 176 ? -49.675 -12.798 -37.453 1.00 43.88 176 SER A N 1
ATOM 1400 C CA . SER A 1 176 ? -49.261 -13.558 -38.632 1.00 43.88 176 SER A CA 1
ATOM 1401 C C . SER A 1 176 ? -50.500 -13.895 -39.462 1.00 43.88 176 SER A C 1
ATOM 1403 O O . SER A 1 176 ? -51.501 -14.356 -38.916 1.00 43.88 176 SER A O 1
ATOM 1405 N N . GLY A 1 177 ? -50.395 -13.717 -40.780 1.00 37.22 177 GLY A N 1
ATOM 1406 C CA . GLY A 1 177 ? -51.264 -14.315 -41.802 1.00 37.22 177 GLY A CA 1
ATOM 1407 C C . GLY A 1 177 ? -50.914 -13.728 -43.179 1.00 37.22 177 GLY A C 1
ATOM 1408 O O . GLY A 1 177 ? -51.087 -12.533 -43.375 1.00 37.22 177 GLY A O 1
ATOM 1409 N N . ASN A 1 178 ? -50.108 -14.390 -44.015 1.00 42.84 178 ASN A N 1
ATOM 1410 C CA . ASN A 1 178 ? -50.396 -15.443 -45.011 1.00 42.84 178 ASN A CA 1
ATOM 1411 C C . ASN A 1 178 ? -51.013 -14.968 -46.351 1.00 42.84 178 ASN A C 1
ATOM 1413 O O . ASN A 1 178 ? -52.018 -14.270 -46.371 1.00 42.84 178 ASN A O 1
ATOM 1417 N N . ASP A 1 179 ? -50.402 -15.482 -47.431 1.00 40.47 179 ASP A N 1
ATOM 1418 C CA . ASP A 1 179 ? -50.913 -15.744 -48.793 1.00 40.47 179 ASP A CA 1
ATOM 1419 C C . ASP A 1 179 ? -51.211 -14.580 -49.767 1.00 40.47 179 ASP A C 1
ATOM 1421 O O . ASP A 1 179 ? -52.301 -14.010 -49.760 1.00 40.47 179 ASP A O 1
ATOM 1425 N N . LEU A 1 180 ? -50.267 -14.313 -50.694 1.00 38.59 180 LEU A N 1
ATOM 1426 C CA . LEU A 1 180 ? -50.339 -14.604 -52.152 1.00 38.59 180 LEU A CA 1
ATOM 1427 C C . LEU A 1 180 ? -49.124 -14.050 -52.917 1.00 38.59 180 LEU A C 1
ATOM 1429 O O . LEU A 1 180 ? -48.776 -12.865 -52.718 1.00 38.59 180 LEU A O 1
#

Sequence (180 aa):
MTTTQVISVYISKLSHPLKEIRDRSLKLLLTKLKLGWELEDELSCTRELLEALMNWFKFPQSSLQKEALELFVTTLKTKSGAYIAKEFGIRKILLSFNKIKHLIDEPEAIEIFNDIIETLQFLNTVESDIDVSIPHLNLPSFTSSGSEDGFKSDQSNNATIKCSKESLAMSEELESGNDL

Foldseek 3Di:
DPPQVVLLVLLVQCPPPDPVSNVVSLVVNLVCVVVVDAHPPNQVSLLSNLVSLLCQLVDPPRPPLLSSLVVNLVSCPDPSNLVSCVVVPLVVVLVSLVVSLVVDDDPNSNVSSVVSVVSSVVSVPPPPPPPPPPPPDPDDDPDPDDDDDDDDDDDDDDDDDDDDDDDDDDDDDDDDDDDD

Radius of gyration: 28.12 Å; Cα contacts (8 Å, |Δi|>4): 120; chains: 1; bounding box: 84×31×74 Å

=== Feature glossary ===
Each block in this record encodes a different view of the same protein. In brief:

Predicted aligned error. PAE(i, j) answers: if I align the predicted and true structures on residue i, how far off (in Å) do I expect residue j to be? A block-diagonal PAE matrix with low values on the blocks and high values off-diagonal is the signature of a multi-domain protein with confidently predicted domains but uncertain inter-domain orientation.

Contact-map, Ramachandran, and PAE plots. Plot images: a contact map (which residues are close in 3D, as an N×N binary image), a Ramachandran scatter (backbone torsion angles, revealing secondary-structure composition at a glance), and — for AlphaFold structures — a PAE heatmap (pairwise prediction confidence).

Backbone torsions (φ/ψ). φ (phi) and ψ (psi) are the two rotatable backbone dihedrals per residue: φ is the C(i-1)–N–Cα–C torsion, ψ is the N–Cα–C–N(i+1) torsion, both in degrees on (−180°, 180°]. α-helical residues cluster near (−60°, −45°); β-strand residues near (−120°, +130°). A Ramachandran plot is simply a scatter of (φ, ψ) for every residue.

Foldseek 3Di. A 3Di character summarizes, for each residue, the relative orientation of the Cα frame of its nearest spatial neighbor. Because it encodes fold topology rather than chemistry, 3Di alignments detect remote structural similarity that sequence alignment misses.

Radius of gyration, Cα contacts, bounding box. Three whole-structure scalars: the radius of gyration (RMS distance of Cα from centroid, in Å), the count of Cα–Cα contacts (pairs closer than 8 Å and separated by more than four residues in sequence — i.e. tertiary, not local, contacts), and the bounding-box dimensions. Together they distinguish compact globular folds from extended fibres or disordered chains.

Sequence. Sequence gives the chain of amino acids in standard one-letter code (A=alanine, C=cysteine, …, Y=tyrosine), read N→C. It is the only feature that is directly encoded by the gene; all structural features are derived from the folded form of this sequence.

mmCIF coordinates. Atomic coordinates in PDBx/mmCIF format — the same representation the Protein Data Bank distributes. Each line of the _atom_site loop places one backbone atom in Cartesian space (units: ångströms, origin: arbitrary).

Secondary structure (3-state, P-SEA). Three-state secondary structure (P-SEA) collapses the eight DSSP classes into helix (a), strand (b), and coil (c). P-SEA assigns these from Cα geometry alone — distances and angles — without requiring backbone oxygens, so it works on any Cα trace.

InterPro / GO / CATH / organism. Functional annotations link the protein to curated databases. InterPro entries identify conserved domains and families by matching the sequence against member-database signatures (Pfam, PROSITE, CDD, …). Gene Ontology (GO) terms describe molecular function, biological process, and cellular component in a controlled vocabulary. CATH places the structure in a hierarchical fold classification (Class/Architecture/Topology/Homologous-superfamily). The organism is the source species.

B-factor. B-factor (Debye–Waller factor) reflects atomic displacement in the crystal lattice. It is an experimental observable (units Å²), not a prediction; low values mean the atom is pinned down, high values mean it moves or is heterogeneous across the crystal.

Rendered structure images. Structure images are PyMOL renders from six orthogonal camera directions. Cartoon representation draws helices as coils and strands as arrows; sticks shows the backbone as bonds; surface shows the solvent-excluded envelope. Rainbow coloring maps sequence position to hue (blue→red, N→C); chain coloring assigns a distinct color per polypeptide.

Solvent-accessible surface area. Solvent-accessible surface area (SASA) is the area in Å² traced out by the centre of a 1.4 Å probe sphere (a water molecule) rolled over the protein's van der Waals surface (Shrake–Rupley / Lee–Richards construction). Buried residues have near-zero SASA; fully exposed residues can exceed 200 Å². The total SASA scales roughly with the number of surface residues.

Secondary structure (8-state, DSSP). The SS8 string is DSSP's per-residue secondary-structure call. α-helix (H) means an i→i+4 H-bond ladder; β-strand (E) means the residue participates in a β-sheet; 3₁₀ (G) and π (I) are tighter and wider helices; T/S are turns/bends; '-' is loop.

pLDDT. For AlphaFold models, the B-factor field carries pLDDT — the model's own estimate of local accuracy on a 0–100 scale. Regions with pLDDT<50 should be treated as essentially unmodeled; they often correspond to intrinsically disordered segments.

Nearest PDB structures. Nearest PDB neighbors are the top structural matches found by Foldseek when searching this structure against the entire Protein Data Bank. Each hit reports a TM-score (0 to 1; >0.5 almost always implies the same fold) and an E-value. These are *structural* homologs — they may share no detectable sequence similarity.